Protein AF-A0A2G1WGW9-F1 (afdb_monomer_lite)

Radius of gyration: 18.92 Å; chains: 1; bounding box: 46×44×47 Å

Organism: NCBI:txid1383844

Sequence (280 aa):
MTLRTDGRGASLSSLDSTFSHDEVSMTLTRCGLLVDRAETLAQLYAKHRDWTVVEEKWIDERVDQRSTRGSSKGIYRALSSRFKTVGSELPSIVQLPSVLDQCETVRDKAQVLYFYLLEDDPLVQYAAHRYVDRLLKSGVDGLNFDQETIERLLNEFHYDDGSEFSYAESTTRRWGEGLRSVMREIDVLDTQQTLQGQIPNLGPTPLLVASGYSWETHGDDWLSQPTGWLYLFQPDQYWDSLAERVSDDSSWEASGIHGELKLQPIDDTYSWADPWEGEI

Secondary structure (DSSP, 8-state):
-B----SS---PPP-TT---TTT---GGGT----HHHHHHHHHHHHHH--HHHHHHHHHHTTTT--SSHHHHHHHHHHHHHHHHS--TTS--TTTHHHHHHT-SSHHHHHHHHHHHHHHH-HHHHHHHHHHHHHHHHHGGGG-B--HHHHHHHHHT-B-TTSPBP---HHHHHHHHHHHHHHHHHTTSS-SSS--B--PPP--HHHHHHHHHHHHHHHGGGGGGS-HHHHHTT--GGGHHHHHHHHHTSTTEEEEEETTEEEEEESSSTTTTSPPP----

Structure (mmCIF, N/CA/C/O backbone):
data_AF-A0A2G1WGW9-F1
#
_entry.id   AF-A0A2G1WGW9-F1
#
loop_
_atom_site.group_PDB
_atom_site.id
_atom_site.type_symbol
_atom_site.label_atom_id
_atom_site.label_alt_id
_atom_site.label_comp_id
_atom_site.label_asym_id
_atom_site.label_entity_id
_atom_site.label_seq_id
_atom_site.pdbx_PDB_ins_code
_atom_site.Cartn_x
_atom_site.Cartn_y
_atom_site.Cartn_z
_atom_site.occupancy
_atom_site.B_iso_or_equiv
_atom_site.auth_seq_id
_atom_site.auth_comp_id
_atom_site.auth_asym_id
_atom_site.auth_atom_id
_atom_site.pdbx_PDB_model_num
ATOM 1 N N . MET A 1 1 ? -25.790 -15.628 7.020 1.00 56.19 1 MET A N 1
ATOM 2 C CA . MET A 1 1 ? -24.581 -15.815 7.847 1.00 56.19 1 MET A CA 1
ATOM 3 C C . MET A 1 1 ? -24.138 -14.431 8.273 1.00 56.19 1 MET A C 1
ATOM 5 O O . MET A 1 1 ? -24.370 -13.507 7.509 1.00 56.19 1 MET A O 1
ATOM 9 N N . THR A 1 2 ? -23.636 -14.263 9.489 1.00 53.66 2 THR A N 1
ATOM 10 C CA . THR A 1 2 ? -23.238 -12.949 10.023 1.00 53.66 2 THR A CA 1
ATOM 11 C C . THR A 1 2 ? -21.774 -13.013 10.414 1.00 53.66 2 THR A C 1
ATOM 13 O O . THR A 1 2 ? -21.372 -14.006 11.028 1.00 53.66 2 THR A O 1
ATOM 16 N N . LEU A 1 3 ? -20.997 -11.978 10.097 1.00 61.31 3 LEU A N 1
ATOM 17 C CA . LEU A 1 3 ? -19.641 -11.852 10.618 1.00 61.31 3 LEU A CA 1
ATOM 18 C C . LEU A 1 3 ? -19.698 -11.751 12.144 1.00 61.31 3 LEU A C 1
ATOM 20 O O . LEU A 1 3 ? -20.447 -10.953 12.713 1.00 61.31 3 LEU A O 1
ATOM 24 N N . ARG A 1 4 ? -18.939 -12.608 12.828 1.00 52.56 4 ARG A N 1
ATOM 25 C CA . ARG A 1 4 ? -18.836 -12.558 14.282 1.00 52.56 4 ARG A CA 1
ATOM 26 C C . ARG A 1 4 ? -17.727 -11.578 14.636 1.00 52.56 4 ARG A C 1
ATOM 28 O O . ARG A 1 4 ? -16.558 -11.934 14.603 1.00 52.56 4 ARG A O 1
ATOM 35 N N . THR A 1 5 ? -18.098 -10.357 15.004 1.00 52.09 5 THR A N 1
ATOM 36 C CA . THR A 1 5 ? -17.218 -9.520 15.818 1.00 52.09 5 THR A CA 1
ATOM 37 C C . THR A 1 5 ? -17.332 -10.042 17.249 1.00 52.09 5 THR A C 1
ATOM 39 O O . THR A 1 5 ? -18.423 -10.187 17.804 1.00 52.09 5 THR A O 1
ATOM 42 N N . ASP A 1 6 ? -16.219 -10.409 17.865 1.00 45.56 6 ASP A N 1
ATOM 43 C CA . ASP A 1 6 ? -16.123 -10.979 19.214 1.00 45.56 6 ASP A CA 1
ATOM 44 C C . ASP A 1 6 ? -16.459 -9.963 20.331 1.00 45.56 6 ASP A C 1
ATOM 46 O O . ASP A 1 6 ? -16.125 -10.153 21.503 1.00 45.56 6 ASP A O 1
ATOM 50 N N . GLY A 1 7 ? -17.142 -8.864 19.993 1.00 39.62 7 GLY A N 1
ATOM 51 C CA . GLY A 1 7 ? -17.466 -7.756 20.890 1.00 39.62 7 GLY A CA 1
ATOM 52 C C . GLY A 1 7 ? -16.245 -6.938 21.320 1.00 39.62 7 GLY A C 1
ATOM 53 O O . GLY A 1 7 ? -16.408 -5.885 21.939 1.00 39.62 7 GLY A O 1
ATOM 54 N N . ARG A 1 8 ? -15.030 -7.380 20.974 1.00 47.91 8 ARG A N 1
ATOM 55 C CA . ARG A 1 8 ? -13.848 -6.530 20.914 1.00 47.91 8 ARG A CA 1
ATOM 56 C C . ARG A 1 8 ? -13.922 -5.853 19.556 1.00 47.91 8 ARG A C 1
ATOM 58 O O . ARG A 1 8 ? -13.910 -6.511 18.527 1.00 47.91 8 ARG A O 1
ATOM 65 N N . GLY A 1 9 ? -14.105 -4.535 19.546 1.00 55.62 9 GLY A N 1
ATOM 66 C CA . GLY A 1 9 ? -13.961 -3.792 18.298 1.00 55.62 9 GLY A CA 1
ATOM 67 C C . GLY A 1 9 ? -12.624 -4.165 17.665 1.00 55.62 9 GLY A C 1
ATOM 68 O O . GLY A 1 9 ? -11.649 -4.359 18.396 1.00 55.62 9 GLY A O 1
ATOM 69 N N . ALA A 1 10 ? -12.598 -4.302 16.341 1.00 63.00 10 ALA A N 1
ATOM 70 C CA . ALA A 1 10 ? -11.368 -4.548 15.609 1.00 63.00 10 ALA A CA 1
ATOM 71 C C . ALA A 1 10 ? -10.295 -3.578 16.113 1.00 63.00 10 ALA A C 1
ATOM 73 O O . ALA A 1 10 ? -10.500 -2.364 16.126 1.00 63.00 10 ALA A O 1
ATOM 74 N N . SER A 1 11 ? -9.195 -4.107 16.630 1.00 67.62 11 SER A N 1
ATOM 75 C CA . SER A 1 11 ? -8.095 -3.286 17.117 1.00 67.62 11 SER A CA 1
ATOM 76 C C . SER A 1 11 ? -6.821 -3.878 16.575 1.00 67.62 11 SER A C 1
ATOM 78 O O . SER A 1 11 ? -6.500 -5.027 16.885 1.00 67.62 11 SER A O 1
ATOM 80 N N . LEU A 1 12 ? -6.103 -3.101 15.780 1.00 80.62 12 LEU A N 1
ATOM 81 C CA . LEU A 1 12 ? -4.782 -3.508 15.365 1.00 80.62 12 LEU A CA 1
ATOM 82 C C . LEU A 1 12 ? -3.814 -3.306 16.544 1.00 80.62 12 LEU A C 1
ATOM 84 O O . LEU A 1 12 ? -3.879 -2.303 17.258 1.00 80.62 12 LEU A O 1
ATOM 88 N N . SER A 1 13 ? -2.917 -4.261 16.784 1.00 83.94 13 SER A N 1
ATOM 89 C CA . SER A 1 13 ? -1.885 -4.123 17.820 1.00 83.94 13 SER A CA 1
ATOM 90 C C . SER A 1 13 ? -0.960 -2.957 17.494 1.00 83.94 13 SER A C 1
ATOM 92 O O . SER A 1 13 ? -0.559 -2.823 16.346 1.00 83.94 13 SER A O 1
ATOM 94 N N . SER A 1 14 ? -0.596 -2.126 18.474 1.00 85.81 14 SER A N 1
ATOM 95 C CA . SER A 1 14 ? 0.331 -1.009 18.235 1.00 85.81 14 SER A CA 1
ATOM 96 C C . SER A 1 14 ? 1.625 -1.489 17.568 1.00 85.81 14 SER A C 1
ATOM 98 O O . SER A 1 14 ? 2.204 -2.471 18.023 1.00 85.81 14 SER A O 1
ATOM 100 N N . LEU A 1 15 ? 2.075 -0.767 16.538 1.00 92.69 15 LEU A N 1
ATOM 101 C CA . LEU A 1 15 ? 3.387 -0.952 15.902 1.00 92.69 15 LEU A CA 1
ATOM 102 C C . LEU A 1 15 ? 4.474 -0.047 16.513 1.00 92.69 15 LEU A C 1
ATOM 104 O O . LEU A 1 15 ? 5.599 0.006 16.022 1.00 92.69 15 LEU A O 1
ATOM 108 N N . ASP A 1 16 ? 4.142 0.704 17.565 1.00 91.25 16 ASP A N 1
ATOM 109 C CA . ASP A 1 16 ? 5.119 1.520 18.290 1.00 91.25 16 ASP A CA 1
ATOM 110 C C . ASP A 1 16 ? 6.228 0.641 18.893 1.00 91.25 16 ASP A C 1
ATOM 112 O O . ASP A 1 16 ? 5.957 -0.470 19.357 1.00 91.25 16 ASP A O 1
ATOM 116 N N . SER A 1 17 ? 7.474 1.119 18.855 1.00 93.38 17 SER A N 1
ATOM 117 C CA . SER A 1 17 ? 8.666 0.377 19.301 1.00 93.38 17 SER A CA 1
ATOM 118 C C . SER A 1 17 ? 8.876 -0.986 18.624 1.00 93.38 17 SER A C 1
ATOM 120 O O . SER A 1 17 ? 9.475 -1.883 19.216 1.00 93.38 17 SER A O 1
ATOM 122 N N . THR A 1 18 ? 8.377 -1.168 17.397 1.00 95.12 18 THR A N 1
ATOM 123 C CA . THR A 1 18 ? 8.538 -2.430 16.646 1.00 95.12 18 THR A CA 1
ATOM 124 C C . THR A 1 18 ? 9.698 -2.386 15.651 1.00 95.12 18 THR A C 1
ATOM 126 O O . THR A 1 18 ? 10.286 -3.424 15.366 1.00 95.12 18 THR A O 1
ATOM 129 N N . PHE A 1 19 ? 10.047 -1.203 15.140 1.00 94.94 19 PHE A N 1
ATOM 130 C CA . PHE A 1 19 ? 10.999 -1.054 14.038 1.00 94.94 19 PHE A CA 1
ATOM 131 C C . PHE A 1 19 ? 12.308 -0.410 14.483 1.00 94.94 19 PHE A C 1
ATOM 133 O O . PHE A 1 19 ? 12.314 0.544 15.268 1.00 94.94 19 PHE A O 1
ATOM 140 N N . SER A 1 20 ? 13.412 -0.892 13.926 1.00 94.44 20 SER A N 1
ATOM 141 C CA . SER A 1 20 ? 14.744 -0.340 14.156 1.00 94.44 20 SER A CA 1
ATOM 142 C C . SER A 1 20 ? 15.040 0.868 13.259 1.00 94.44 20 SER A C 1
ATOM 144 O O . SER A 1 20 ? 14.347 1.152 12.277 1.00 94.44 20 SER A O 1
ATOM 146 N N . HIS A 1 21 ? 16.117 1.594 13.574 1.00 93.81 21 HIS A N 1
ATOM 147 C CA . HIS A 1 21 ? 16.573 2.738 12.769 1.00 93.81 21 HIS A CA 1
ATOM 148 C C . HIS A 1 21 ? 16.914 2.372 11.324 1.00 93.81 21 HIS A C 1
ATOM 150 O O . HIS A 1 21 ? 16.653 3.165 10.422 1.00 93.81 21 HIS A O 1
ATOM 156 N N . ASP A 1 22 ? 17.501 1.193 11.104 1.00 92.00 22 ASP A N 1
ATOM 157 C CA . ASP A 1 22 ? 17.984 0.774 9.784 1.00 92.00 22 ASP A CA 1
ATOM 158 C C . ASP A 1 22 ? 16.836 0.396 8.831 1.00 92.00 22 ASP A C 1
ATOM 160 O O . ASP A 1 22 ? 17.010 0.427 7.611 1.00 92.00 22 ASP A O 1
ATOM 164 N N . GLU A 1 23 ? 15.662 0.073 9.379 1.00 90.94 23 GLU A N 1
ATOM 165 C CA . GLU A 1 23 ? 14.460 -0.280 8.618 1.00 90.94 23 GLU A CA 1
ATOM 166 C C . GLU A 1 23 ? 13.645 0.960 8.217 1.00 90.94 23 GLU A C 1
ATOM 168 O O . GLU A 1 23 ? 12.996 0.979 7.170 1.00 90.94 23 GLU A O 1
ATOM 173 N N . VAL A 1 24 ? 13.689 2.032 9.016 1.00 92.00 24 VAL A N 1
ATOM 174 C CA . VAL A 1 24 ? 12.903 3.246 8.761 1.00 92.00 24 VAL A CA 1
ATOM 175 C C . VAL A 1 24 ? 13.519 4.084 7.640 1.00 92.00 24 VAL A C 1
ATOM 177 O O . VAL A 1 24 ? 14.629 4.612 7.732 1.00 92.00 24 VAL A O 1
ATOM 180 N N . SER A 1 25 ? 12.734 4.292 6.583 1.00 89.88 25 SER A N 1
ATOM 181 C CA . SER A 1 25 ? 13.134 5.030 5.388 1.00 89.88 25 SER A CA 1
ATOM 182 C C . SER A 1 25 ? 12.387 6.363 5.246 1.00 89.88 25 SER A C 1
ATOM 184 O O . SER A 1 25 ? 11.229 6.510 5.619 1.00 89.88 25 SER A O 1
ATOM 186 N N . MET A 1 26 ? 13.030 7.347 4.604 1.00 93.38 26 MET A N 1
ATOM 187 C CA . MET A 1 26 ? 12.364 8.573 4.124 1.00 93.38 26 MET A CA 1
ATOM 188 C C . MET A 1 26 ? 12.159 8.560 2.603 1.00 93.38 26 MET A C 1
ATOM 190 O O . MET A 1 26 ? 12.090 9.616 1.962 1.00 93.38 26 MET A O 1
ATOM 194 N N . THR A 1 27 ? 12.090 7.377 1.991 1.00 92.81 27 THR A N 1
ATOM 195 C CA . THR A 1 27 ? 11.995 7.193 0.533 1.00 92.81 27 THR A CA 1
ATOM 196 C C . THR A 1 27 ? 10.741 7.841 -0.050 1.00 92.81 27 THR A C 1
ATOM 198 O O . THR A 1 27 ? 10.798 8.419 -1.143 1.00 92.81 27 THR A O 1
ATOM 201 N N . LEU A 1 28 ? 9.648 7.870 0.718 1.00 94.75 28 LEU A N 1
ATOM 202 C CA . LEU A 1 28 ? 8.390 8.508 0.327 1.00 94.75 28 LEU A CA 1
ATOM 203 C C . LEU A 1 28 ? 8.525 10.012 0.031 1.00 94.75 28 LEU A C 1
ATOM 205 O O . LEU A 1 28 ? 7.762 10.558 -0.761 1.00 94.75 28 LEU A O 1
ATOM 209 N N . THR A 1 29 ? 9.559 10.680 0.562 1.00 93.19 29 THR A N 1
ATOM 210 C CA . THR A 1 29 ? 9.872 12.083 0.214 1.00 93.19 29 THR A CA 1
ATOM 211 C C . THR A 1 29 ? 10.207 12.283 -1.270 1.00 93.19 29 THR A C 1
ATOM 213 O O . THR A 1 29 ? 10.272 13.420 -1.740 1.00 93.19 29 THR A O 1
ATOM 216 N N . ARG A 1 30 ? 10.493 11.200 -2.006 1.00 87.88 30 ARG A N 1
ATOM 217 C CA . ARG A 1 30 ? 10.941 11.234 -3.408 1.00 87.88 30 ARG A CA 1
ATOM 218 C C . ARG A 1 30 ? 10.214 10.244 -4.314 1.00 87.88 30 ARG A C 1
ATOM 220 O O . ARG A 1 30 ? 10.225 10.454 -5.526 1.00 87.88 30 ARG A O 1
ATOM 227 N N . CYS A 1 31 ? 9.648 9.172 -3.765 1.00 92.12 31 CYS A N 1
ATOM 228 C CA . CYS A 1 31 ? 9.059 8.078 -4.532 1.00 92.12 31 CYS A CA 1
ATOM 229 C C . CYS A 1 31 ? 7.716 7.646 -3.920 1.00 92.12 31 CYS A C 1
ATOM 231 O O . CYS A 1 31 ? 7.702 6.945 -2.912 1.00 92.12 31 CYS A O 1
ATOM 233 N N . GLY A 1 32 ? 6.601 8.064 -4.535 1.00 94.00 32 GLY A N 1
ATOM 234 C CA . GLY A 1 32 ? 5.244 7.566 -4.236 1.00 94.00 32 GLY A CA 1
ATOM 235 C C . GLY A 1 32 ? 5.012 6.162 -4.809 1.00 94.00 32 GLY A C 1
ATOM 236 O O . GLY A 1 32 ? 5.977 5.406 -4.947 1.00 94.00 32 GLY A O 1
ATOM 237 N N . LEU A 1 33 ? 3.779 5.793 -5.184 1.00 96.69 33 LEU A N 1
ATOM 238 C CA . LEU A 1 33 ? 3.535 4.471 -5.788 1.00 96.69 33 LEU A CA 1
ATOM 239 C C . LEU A 1 33 ? 4.103 4.379 -7.204 1.00 96.69 33 LEU A C 1
ATOM 241 O O . LEU A 1 33 ? 4.693 3.360 -7.546 1.00 96.69 33 LEU A O 1
ATOM 245 N N . LEU A 1 34 ? 3.995 5.463 -7.988 1.00 95.50 34 LEU A N 1
ATOM 246 C CA . LEU A 1 34 ? 4.443 5.515 -9.386 1.00 95.50 34 LEU A CA 1
ATOM 247 C C . LEU A 1 34 ? 3.891 4.332 -10.203 1.00 95.50 34 LEU A C 1
ATOM 249 O O . LEU A 1 34 ? 4.666 3.612 -10.828 1.00 95.50 34 LEU A O 1
ATOM 253 N N . VAL A 1 35 ? 2.566 4.153 -10.183 1.00 97.12 35 VAL A N 1
ATOM 254 C CA . VAL A 1 35 ? 1.842 2.966 -10.683 1.00 97.12 35 VAL A CA 1
ATOM 255 C C . VAL A 1 35 ? 2.399 2.416 -12.001 1.00 97.12 35 VAL A C 1
ATOM 257 O O . VAL A 1 35 ? 2.907 1.299 -12.014 1.00 97.12 35 VAL A O 1
ATOM 260 N N . ASP A 1 36 ? 2.426 3.219 -13.068 1.00 95.62 36 ASP A N 1
ATOM 261 C CA . ASP A 1 36 ? 2.896 2.774 -14.392 1.00 95.62 36 ASP A CA 1
ATOM 262 C C . ASP A 1 36 ? 4.352 2.271 -14.375 1.00 95.62 36 ASP A C 1
ATOM 264 O O . ASP A 1 36 ? 4.725 1.311 -15.049 1.00 95.62 36 ASP A O 1
ATOM 268 N N . ARG A 1 37 ? 5.210 2.922 -13.580 1.00 95.31 37 ARG A N 1
ATOM 269 C CA . ARG A 1 37 ? 6.628 2.556 -13.447 1.00 95.31 37 ARG A CA 1
ATOM 270 C C . ARG A 1 37 ? 6.810 1.301 -12.604 1.00 95.31 37 ARG A C 1
ATOM 272 O O . ARG A 1 37 ? 7.694 0.504 -12.905 1.00 95.31 37 ARG A O 1
ATOM 279 N N . ALA A 1 38 ? 6.013 1.152 -11.552 1.00 97.06 38 ALA A N 1
ATOM 280 C CA . ALA A 1 38 ? 5.999 -0.030 -10.703 1.00 97.06 38 ALA A CA 1
ATOM 281 C C . ALA A 1 38 ? 5.543 -1.261 -11.503 1.00 97.06 38 ALA A C 1
ATOM 283 O O . ALA A 1 38 ? 6.222 -2.285 -11.482 1.00 97.06 38 ALA A O 1
ATOM 284 N N . GLU A 1 39 ? 4.478 -1.117 -12.293 1.00 97.12 39 GLU A N 1
ATOM 285 C CA . GLU A 1 39 ? 3.992 -2.136 -13.226 1.00 97.12 39 GLU A CA 1
ATOM 286 C C . GLU A 1 39 ? 5.058 -2.519 -14.260 1.00 97.12 39 GLU A C 1
ATOM 288 O O . GLU A 1 39 ? 5.398 -3.693 -14.396 1.00 97.12 39 GLU A O 1
ATOM 293 N N . THR A 1 40 ? 5.667 -1.527 -14.918 1.00 96.25 40 THR A N 1
ATOM 294 C CA . THR A 1 40 ? 6.726 -1.782 -15.908 1.00 96.25 40 THR A CA 1
ATOM 295 C C . THR A 1 40 ? 7.924 -2.510 -15.284 1.00 96.25 40 THR A C 1
ATOM 297 O O . THR A 1 40 ? 8.516 -3.399 -15.897 1.00 96.25 40 THR A O 1
ATOM 300 N N . LEU A 1 41 ? 8.302 -2.157 -14.050 1.00 96.81 41 LEU A N 1
ATOM 301 C CA . LEU A 1 41 ? 9.387 -2.834 -13.342 1.00 96.81 41 LEU A CA 1
ATOM 302 C C . LEU A 1 41 ? 9.031 -4.293 -13.015 1.00 96.81 41 LEU A C 1
ATOM 304 O O . LEU A 1 41 ? 9.881 -5.172 -13.175 1.00 96.81 41 LEU A O 1
ATOM 308 N N . ALA A 1 42 ? 7.789 -4.552 -12.598 1.00 96.94 42 ALA A N 1
ATOM 309 C CA . ALA A 1 42 ? 7.296 -5.903 -12.355 1.00 96.94 42 ALA A CA 1
ATOM 310 C C . ALA A 1 42 ? 7.300 -6.741 -13.646 1.00 96.94 42 ALA A C 1
ATOM 312 O O . ALA A 1 42 ? 7.782 -7.870 -13.626 1.00 96.94 42 ALA A O 1
ATOM 313 N N . GLN A 1 43 ? 6.880 -6.176 -14.784 1.00 96.81 43 GLN A N 1
ATOM 314 C CA . GLN A 1 43 ? 6.946 -6.832 -16.100 1.00 96.81 43 GLN A CA 1
ATOM 315 C C . GLN A 1 43 ? 8.390 -7.142 -16.525 1.00 96.81 43 GLN A C 1
ATOM 317 O O . GLN A 1 43 ? 8.689 -8.256 -16.962 1.00 96.81 43 GLN A O 1
ATOM 322 N N . LEU A 1 44 ? 9.320 -6.196 -16.341 1.00 96.19 44 LEU A N 1
ATOM 323 C CA . LEU A 1 44 ? 10.748 -6.417 -16.604 1.00 96.19 44 LEU A CA 1
ATOM 324 C C . LEU A 1 44 ? 11.298 -7.584 -15.789 1.00 96.19 44 LEU A C 1
ATOM 326 O O . LEU A 1 44 ? 11.975 -8.456 -16.341 1.00 96.19 44 LEU A O 1
ATOM 330 N N . TYR A 1 45 ? 10.998 -7.625 -14.491 1.00 96.69 45 TYR A N 1
ATOM 331 C CA . TYR A 1 45 ? 11.408 -8.756 -13.672 1.00 96.69 45 TYR A CA 1
ATOM 332 C C . TYR A 1 45 ? 10.699 -10.042 -14.080 1.00 96.69 45 TYR A C 1
ATOM 334 O O . TYR A 1 45 ? 11.337 -11.094 -14.125 1.00 96.69 45 TYR A O 1
ATOM 342 N N . ALA A 1 46 ? 9.418 -9.976 -14.437 1.00 95.00 46 ALA A N 1
ATOM 343 C CA . ALA A 1 46 ? 8.684 -11.150 -14.860 1.00 95.00 46 ALA A CA 1
ATOM 344 C C . ALA A 1 46 ? 9.279 -11.784 -16.126 1.00 95.00 46 ALA A C 1
ATOM 346 O O . ALA A 1 46 ? 9.429 -13.002 -16.207 1.00 95.00 46 ALA A O 1
ATOM 347 N N . LYS A 1 47 ? 9.748 -10.960 -17.062 1.00 95.00 47 LYS A N 1
ATOM 348 C CA . LYS A 1 47 ? 10.438 -11.418 -18.272 1.00 95.00 47 LYS A CA 1
ATOM 349 C C . LYS A 1 47 ? 11.831 -11.982 -18.006 1.00 95.00 47 LYS A C 1
ATOM 351 O O . LYS A 1 47 ? 12.216 -12.983 -18.604 1.00 95.00 47 LYS A O 1
ATOM 356 N N . HIS A 1 48 ? 12.621 -11.306 -17.172 1.00 94.38 48 HIS A N 1
ATOM 357 C CA . HIS A 1 48 ? 14.057 -11.584 -17.066 1.00 94.38 48 HIS A CA 1
ATOM 358 C C . HIS A 1 48 ? 14.446 -12.470 -15.885 1.00 94.38 48 HIS A C 1
ATOM 360 O O . HIS A 1 48 ? 15.483 -13.123 -15.954 1.00 94.38 48 HIS A O 1
ATOM 366 N N . ARG A 1 49 ? 13.634 -12.505 -14.821 1.00 94.19 49 ARG A N 1
ATOM 367 C CA . ARG A 1 49 ? 13.875 -13.261 -13.578 1.00 94.19 49 ARG A CA 1
ATOM 368 C C . ARG A 1 49 ? 15.240 -12.985 -12.927 1.00 94.19 49 ARG A C 1
ATOM 370 O O . ARG A 1 49 ? 15.731 -13.797 -12.152 1.00 94.19 49 ARG A O 1
ATOM 377 N N . ASP A 1 50 ? 15.848 -11.840 -13.235 1.00 95.56 50 ASP A N 1
ATOM 378 C CA . ASP A 1 50 ? 17.173 -11.449 -12.758 1.00 95.56 50 ASP A CA 1
ATOM 379 C C . ASP A 1 50 ? 17.222 -9.936 -12.526 1.00 95.56 50 ASP A C 1
ATOM 381 O O . ASP A 1 50 ? 17.163 -9.134 -13.461 1.00 95.56 50 ASP A O 1
ATOM 385 N N . TRP A 1 51 ? 17.356 -9.540 -11.261 1.00 95.94 51 TRP A N 1
ATOM 386 C CA . TRP A 1 51 ? 17.436 -8.136 -10.863 1.00 95.94 51 TRP A CA 1
ATOM 387 C C . TRP A 1 51 ? 18.644 -7.391 -11.433 1.00 95.94 51 TRP A C 1
ATOM 389 O O . TRP A 1 51 ? 18.576 -6.174 -11.588 1.00 95.94 51 TRP A O 1
ATOM 399 N N . THR A 1 52 ? 19.731 -8.091 -11.752 1.00 95.31 52 THR A N 1
ATOM 400 C CA . THR A 1 52 ? 20.913 -7.500 -12.393 1.00 95.31 52 THR A CA 1
ATOM 401 C C . THR A 1 52 ? 20.559 -7.059 -13.807 1.00 95.31 52 THR A C 1
ATOM 403 O O . THR A 1 52 ? 20.759 -5.901 -14.164 1.00 95.31 52 THR A O 1
ATOM 406 N N . VAL A 1 53 ? 19.930 -7.954 -14.577 1.00 95.31 53 VAL A N 1
ATOM 407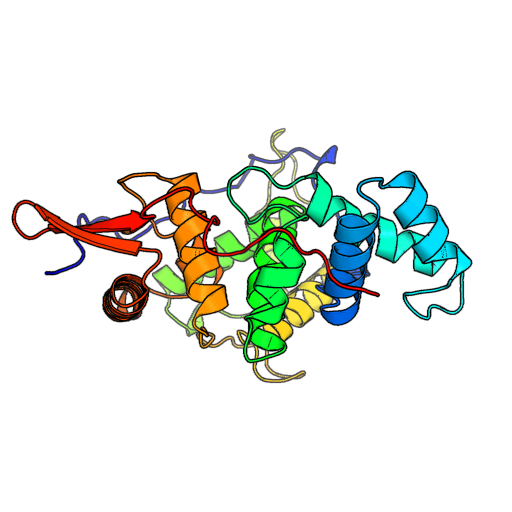 C CA . VAL A 1 53 ? 19.473 -7.670 -15.946 1.00 95.31 53 VAL A CA 1
ATOM 408 C C . VAL A 1 53 ? 18.401 -6.579 -15.949 1.00 95.31 53 VAL A C 1
ATOM 410 O O . VAL A 1 53 ? 18.417 -5.688 -16.799 1.00 95.31 53 VAL A O 1
ATOM 413 N N . VAL A 1 54 ? 17.479 -6.614 -14.983 1.00 95.88 54 VAL A N 1
ATOM 414 C CA . VAL A 1 54 ? 16.440 -5.585 -14.836 1.00 95.88 54 VAL A CA 1
ATOM 415 C C . VAL A 1 54 ? 17.046 -4.219 -14.508 1.00 95.88 54 VAL A C 1
ATOM 417 O O . VAL A 1 54 ? 16.629 -3.233 -15.113 1.00 95.88 54 VAL A O 1
ATOM 420 N N . GLU A 1 55 ? 18.031 -4.133 -13.601 1.00 95.12 55 GLU A N 1
ATOM 421 C CA . GLU A 1 55 ? 18.713 -2.865 -13.286 1.00 95.12 55 GLU A CA 1
ATOM 422 C C . GLU A 1 55 ? 19.392 -2.278 -14.527 1.00 95.12 55 GLU A C 1
ATOM 424 O O . GLU A 1 55 ? 19.244 -1.086 -14.807 1.00 95.12 55 GLU A O 1
ATOM 429 N N . GLU A 1 56 ? 20.118 -3.109 -15.279 1.00 93.00 56 GLU A N 1
ATOM 430 C CA . GLU A 1 56 ? 20.796 -2.694 -16.509 1.00 93.00 56 GLU A CA 1
ATOM 431 C C . GLU A 1 56 ? 19.795 -2.131 -17.520 1.00 93.00 56 GLU A C 1
ATOM 433 O O . GLU A 1 56 ? 19.931 -0.981 -17.942 1.00 93.00 56 GLU A O 1
ATOM 438 N N . LYS A 1 57 ? 18.732 -2.885 -17.827 1.00 92.50 57 LYS A N 1
ATOM 439 C CA . LYS A 1 57 ? 17.681 -2.449 -18.757 1.00 92.50 57 LYS A CA 1
ATOM 440 C C . LYS A 1 57 ? 16.993 -1.172 -18.301 1.00 92.50 57 LYS A C 1
ATOM 442 O O . LYS A 1 57 ? 16.872 -0.233 -19.084 1.00 92.50 57 LYS A O 1
ATOM 447 N N . TRP A 1 58 ? 16.595 -1.099 -17.033 1.00 93.31 58 TRP A N 1
ATOM 448 C CA . TRP A 1 58 ? 15.932 0.077 -16.474 1.00 93.31 58 TRP A CA 1
ATOM 449 C C . TRP A 1 58 ? 16.750 1.351 -16.692 1.00 93.31 58 TRP A C 1
ATOM 451 O O . TRP A 1 58 ? 16.228 2.377 -17.138 1.00 93.31 58 TRP A O 1
ATOM 461 N N . ILE A 1 59 ? 18.045 1.278 -16.375 1.00 89.69 59 ILE A N 1
ATOM 462 C CA . ILE A 1 59 ? 18.930 2.437 -16.375 1.00 89.69 59 ILE A CA 1
ATOM 463 C C . ILE A 1 59 ? 19.393 2.792 -17.795 1.00 89.69 59 ILE A C 1
ATOM 465 O O . ILE A 1 59 ? 19.456 3.981 -18.132 1.00 89.69 59 ILE A O 1
ATOM 469 N N . ASP A 1 60 ? 19.744 1.798 -18.609 1.00 87.38 60 ASP A N 1
ATOM 470 C CA . ASP A 1 60 ? 20.348 2.019 -19.924 1.00 87.38 60 ASP A CA 1
ATOM 471 C C . ASP A 1 60 ? 19.294 2.325 -20.995 1.00 87.38 60 ASP A C 1
ATOM 473 O O . ASP A 1 60 ? 19.497 3.236 -21.802 1.00 87.38 60 ASP A O 1
ATOM 477 N N . GLU A 1 61 ? 18.135 1.661 -20.951 1.00 86.69 61 GLU A N 1
ATOM 478 C CA . GLU A 1 61 ? 17.003 1.937 -21.850 1.00 86.69 61 GLU A CA 1
ATOM 479 C C . GLU A 1 61 ? 16.155 3.131 -21.367 1.00 86.69 61 GLU A C 1
ATOM 481 O O . GLU A 1 61 ? 15.284 3.610 -22.091 1.00 86.69 61 GLU A O 1
ATOM 486 N N . ARG A 1 62 ? 16.441 3.669 -20.168 1.00 81.44 62 ARG A N 1
ATOM 487 C CA . ARG A 1 62 ? 15.714 4.784 -19.527 1.00 81.44 62 ARG A CA 1
ATOM 488 C C . ARG A 1 62 ? 14.207 4.553 -19.478 1.00 81.44 62 ARG A C 1
ATOM 490 O O . ARG A 1 62 ? 13.420 5.445 -19.801 1.00 81.44 62 ARG A O 1
ATOM 497 N N . VAL A 1 63 ? 13.824 3.365 -19.032 1.00 80.94 63 VAL A N 1
ATOM 498 C CA . VAL A 1 63 ? 12.430 2.904 -18.978 1.00 80.94 63 VAL A CA 1
ATOM 499 C C . VAL A 1 63 ? 11.540 3.872 -18.189 1.00 80.94 63 VAL A C 1
ATOM 501 O O . VAL A 1 63 ? 10.405 4.147 -18.563 1.00 80.94 63 VAL A O 1
ATOM 504 N N . ASP A 1 64 ? 12.083 4.494 -17.144 1.00 79.00 64 ASP A N 1
ATOM 505 C CA . ASP A 1 64 ? 11.373 5.466 -16.312 1.00 79.00 64 ASP A CA 1
ATOM 506 C C . ASP A 1 64 ? 11.326 6.897 -16.872 1.00 79.00 64 ASP A C 1
ATOM 508 O O . ASP A 1 64 ? 10.755 7.797 -16.241 1.00 79.00 64 ASP A O 1
ATOM 512 N N . GLN A 1 65 ? 11.923 7.111 -18.048 1.00 82.31 65 GLN A N 1
ATOM 513 C CA . GLN A 1 65 ? 11.968 8.367 -18.800 1.00 82.31 65 GLN A CA 1
ATOM 514 C C . GLN A 1 65 ? 12.612 9.532 -18.032 1.00 82.31 65 GLN A C 1
ATOM 516 O O . GLN A 1 65 ? 12.339 10.709 -18.293 1.00 82.31 65 GLN A O 1
ATOM 521 N N . ARG A 1 66 ? 13.480 9.247 -17.054 1.00 80.69 66 ARG A N 1
ATOM 522 C CA . ARG A 1 66 ? 14.156 10.301 -16.288 1.00 80.69 66 ARG A CA 1
ATOM 523 C C . ARG A 1 66 ? 15.321 10.908 -17.061 1.00 80.69 66 ARG A C 1
ATOM 525 O O . ARG A 1 66 ? 16.042 10.252 -17.808 1.00 80.69 66 ARG A O 1
ATOM 532 N N . SER A 1 67 ? 15.545 12.199 -16.816 1.00 75.56 67 SER A N 1
ATOM 533 C CA . SER A 1 67 ? 16.596 12.978 -17.478 1.00 75.56 67 SER A CA 1
ATOM 534 C C . SER A 1 67 ? 18.011 12.630 -17.008 1.00 75.56 67 SER A C 1
ATOM 536 O O . SER A 1 67 ? 18.971 12.893 -17.731 1.00 75.56 67 SER A O 1
ATOM 538 N N . THR A 1 68 ? 18.167 12.039 -15.815 1.00 81.88 68 THR A N 1
ATOM 539 C CA . THR A 1 68 ? 19.477 11.699 -15.243 1.00 81.88 68 THR A CA 1
ATOM 540 C C . THR A 1 68 ? 19.546 10.251 -14.766 1.00 81.88 68 THR A C 1
ATOM 542 O O . THR A 1 68 ? 18.621 9.741 -14.132 1.00 81.88 68 THR A O 1
ATOM 545 N N . ARG A 1 69 ? 20.708 9.617 -14.989 1.00 83.25 69 ARG A N 1
ATOM 546 C CA . ARG A 1 69 ? 21.013 8.252 -14.519 1.00 83.25 69 ARG A CA 1
ATOM 547 C C . ARG A 1 69 ? 20.850 8.122 -13.001 1.00 83.25 69 ARG A C 1
ATOM 549 O O . ARG A 1 69 ? 20.326 7.129 -12.516 1.00 83.25 69 ARG A O 1
ATOM 556 N N . GLY A 1 70 ? 21.260 9.151 -12.253 1.00 83.62 70 GLY A N 1
ATOM 557 C CA . GLY A 1 70 ? 21.140 9.178 -10.793 1.00 83.62 70 GLY A CA 1
ATOM 558 C C . GLY A 1 70 ? 19.689 9.173 -10.309 1.00 83.62 70 GLY A C 1
ATOM 559 O O . GLY A 1 70 ? 19.358 8.429 -9.390 1.00 83.62 70 GLY A O 1
ATOM 560 N N . SER A 1 71 ? 18.808 9.949 -10.951 1.00 83.06 71 SER A N 1
ATOM 561 C CA . SER A 1 71 ? 17.384 9.922 -10.606 1.00 83.06 71 SER A CA 1
ATOM 562 C C . SER A 1 71 ? 16.728 8.599 -10.982 1.00 83.06 71 SER A C 1
ATOM 564 O O . SER A 1 71 ? 15.879 8.140 -10.222 1.00 83.06 71 SER A O 1
ATOM 566 N N . SER A 1 72 ? 17.115 8.015 -12.118 1.00 87.38 72 SER A N 1
ATOM 567 C CA . SER A 1 72 ? 16.576 6.729 -12.560 1.00 87.38 72 SER A CA 1
ATOM 568 C C . SER A 1 72 ? 16.951 5.602 -11.604 1.00 87.38 72 SER A C 1
ATOM 570 O O . SER A 1 72 ? 16.091 4.862 -11.127 1.00 87.38 72 SER A O 1
ATOM 572 N N . LYS A 1 73 ? 18.218 5.580 -11.171 1.00 90.31 73 LYS A N 1
ATOM 573 C CA . LYS A 1 73 ? 18.702 4.652 -10.145 1.00 90.31 73 LYS A CA 1
ATOM 574 C C . LYS A 1 73 ? 17.990 4.818 -8.799 1.00 90.31 73 LYS A C 1
ATOM 576 O O . LYS A 1 73 ? 17.793 3.839 -8.089 1.00 90.31 73 LYS A O 1
ATOM 581 N N . GLY A 1 74 ? 17.625 6.048 -8.432 1.00 90.00 74 GLY A N 1
ATOM 582 C CA . GLY A 1 74 ? 16.874 6.323 -7.206 1.00 90.00 74 GLY A CA 1
ATOM 583 C C . GLY A 1 74 ? 15.484 5.685 -7.213 1.00 90.00 74 GLY A C 1
ATOM 584 O O . GLY A 1 74 ? 15.132 5.004 -6.256 1.00 90.00 74 GLY A O 1
ATOM 585 N N . ILE A 1 75 ? 14.733 5.859 -8.305 1.00 91.00 75 ILE A N 1
ATOM 586 C CA . ILE A 1 75 ? 13.403 5.251 -8.464 1.00 91.00 75 ILE A CA 1
ATOM 587 C C . ILE A 1 75 ? 13.518 3.729 -8.545 1.00 91.00 75 ILE A C 1
ATOM 589 O O . ILE A 1 75 ? 12.785 3.041 -7.845 1.00 91.00 75 ILE A O 1
ATOM 593 N N . TYR A 1 76 ? 14.470 3.209 -9.327 1.00 94.38 76 TYR A N 1
ATOM 594 C CA . TYR A 1 76 ? 14.717 1.768 -9.414 1.00 94.38 76 TYR A CA 1
ATOM 595 C C . TYR A 1 76 ? 14.946 1.141 -8.038 1.00 94.38 76 TYR A C 1
ATOM 597 O O . TYR A 1 76 ? 14.329 0.135 -7.708 1.00 94.38 76 TYR A O 1
ATOM 605 N N . ARG A 1 77 ? 15.815 1.736 -7.211 1.00 93.94 77 ARG A N 1
ATOM 606 C CA . ARG A 1 77 ? 16.101 1.219 -5.865 1.00 93.94 77 ARG A CA 1
ATOM 607 C C . ARG A 1 77 ? 14.860 1.213 -4.982 1.00 93.94 77 ARG A C 1
ATOM 609 O O . ARG A 1 77 ? 14.605 0.200 -4.353 1.00 93.94 77 ARG A O 1
ATOM 616 N N . ALA A 1 78 ? 14.098 2.305 -4.985 1.00 93.12 78 ALA A N 1
ATOM 617 C CA . ALA A 1 78 ? 12.869 2.403 -4.207 1.00 93.12 78 ALA A CA 1
ATOM 618 C C . ALA A 1 78 ? 11.831 1.357 -4.644 1.00 93.12 78 ALA A C 1
ATOM 620 O O . ALA A 1 78 ? 11.330 0.614 -3.817 1.00 93.12 78 ALA A O 1
ATOM 621 N N . LEU A 1 79 ? 11.536 1.260 -5.943 1.00 95.12 79 LEU A N 1
ATOM 622 C CA . LEU A 1 79 ? 10.523 0.327 -6.443 1.00 95.12 79 LEU A CA 1
ATOM 623 C C . LEU A 1 79 ? 10.979 -1.136 -6.363 1.00 95.12 79 LEU A C 1
ATOM 625 O O . LEU A 1 79 ? 10.192 -1.999 -6.004 1.00 95.12 79 LEU A O 1
ATOM 629 N N . SER A 1 80 ? 12.245 -1.432 -6.672 1.00 96.00 80 SER A N 1
ATOM 630 C CA . SER A 1 80 ? 12.751 -2.808 -6.585 1.00 96.00 80 SER A CA 1
ATOM 631 C C . SER A 1 80 ? 12.870 -3.301 -5.147 1.00 96.00 80 SER A C 1
ATOM 633 O O . SER A 1 80 ? 12.742 -4.502 -4.948 1.00 96.00 80 SER A O 1
ATOM 635 N N . SER A 1 81 ? 13.095 -2.416 -4.165 1.00 94.69 81 SER A N 1
ATOM 636 C CA . SER A 1 81 ? 13.040 -2.781 -2.741 1.00 94.69 81 SER A CA 1
ATOM 637 C C . SER A 1 81 ? 11.674 -3.367 -2.403 1.00 94.69 81 SER A C 1
ATOM 639 O O . SER A 1 81 ? 11.612 -4.537 -2.037 1.00 94.69 81 SER A O 1
ATOM 641 N N . ARG A 1 82 ? 10.599 -2.634 -2.733 1.00 94.88 82 ARG A N 1
ATOM 642 C CA . ARG A 1 82 ? 9.201 -3.041 -2.506 1.00 94.88 82 ARG A CA 1
ATOM 643 C C . ARG A 1 82 ? 8.827 -4.406 -3.038 1.00 94.88 82 ARG A C 1
ATOM 645 O O . ARG A 1 82 ? 7.911 -5.034 -2.538 1.00 94.88 82 ARG A O 1
ATOM 652 N N . PHE A 1 83 ? 9.492 -4.858 -4.092 1.00 95.44 83 PHE A N 1
ATOM 653 C CA . PHE A 1 83 ? 9.201 -6.161 -4.674 1.00 95.44 83 PHE A CA 1
ATOM 654 C C . PHE A 1 83 ? 10.152 -7.270 -4.213 1.00 95.44 83 PHE A C 1
ATOM 656 O O . PHE A 1 83 ? 9.911 -8.437 -4.507 1.00 95.44 83 PHE A O 1
ATOM 663 N N . LYS A 1 84 ? 11.254 -6.923 -3.540 1.00 93.06 84 LYS A N 1
ATOM 664 C CA . LYS A 1 84 ? 12.245 -7.867 -2.999 1.00 93.06 84 LYS A CA 1
ATOM 665 C C . LYS A 1 84 ? 11.986 -8.228 -1.542 1.00 93.06 84 LYS A C 1
ATOM 667 O O . LYS A 1 84 ? 12.454 -9.276 -1.113 1.00 93.06 84 LYS A O 1
ATOM 672 N N . THR A 1 85 ? 11.332 -7.343 -0.797 1.00 81.38 85 THR A N 1
ATOM 673 C CA . THR A 1 85 ? 11.103 -7.459 0.650 1.00 81.38 85 THR A CA 1
ATOM 674 C C . THR A 1 85 ? 9.836 -8.231 1.001 1.00 81.38 85 THR A C 1
ATOM 676 O O . THR A 1 85 ? 9.702 -8.693 2.126 1.00 81.38 85 THR A O 1
ATOM 679 N N . VAL A 1 86 ? 8.944 -8.421 0.032 1.00 83.94 86 VAL A N 1
ATOM 680 C CA . VAL A 1 86 ? 7.617 -8.999 0.241 1.00 83.94 86 VAL A CA 1
ATOM 681 C C . VAL A 1 86 ? 7.648 -10.521 0.417 1.00 83.94 86 VAL A C 1
ATOM 683 O O . VAL A 1 86 ? 8.294 -11.227 -0.364 1.00 83.94 86 VAL A O 1
ATOM 686 N N . GLY A 1 87 ? 6.941 -10.999 1.448 1.00 87.06 87 GLY A N 1
ATOM 687 C CA . GLY A 1 87 ? 6.740 -12.410 1.783 1.00 87.06 87 GLY A CA 1
ATOM 688 C C . GLY A 1 87 ? 5.573 -13.067 1.032 1.00 87.06 87 GLY A C 1
ATOM 689 O O . GLY A 1 87 ? 5.269 -12.696 -0.103 1.00 87.06 87 GLY A O 1
ATOM 690 N N . SER A 1 88 ? 4.951 -14.092 1.630 1.00 90.25 88 SER A N 1
A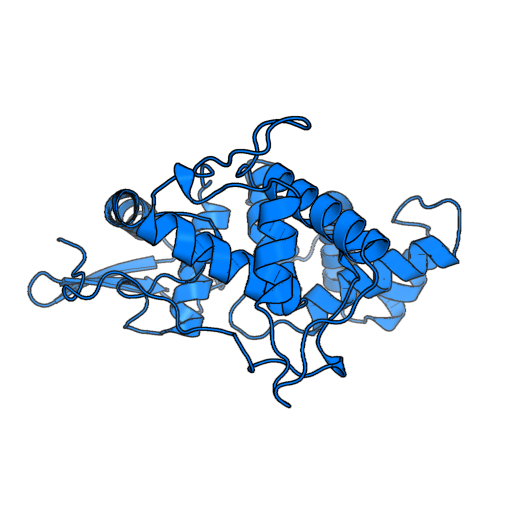TOM 691 C CA . SER A 1 88 ? 3.806 -14.797 1.021 1.00 90.25 88 SER A CA 1
ATOM 692 C C . SER A 1 88 ? 2.490 -14.030 1.143 1.00 90.25 88 SER A C 1
ATOM 694 O O . SER A 1 88 ? 1.523 -14.376 0.470 1.00 90.25 88 SER A O 1
ATOM 696 N N . GLU A 1 89 ? 2.471 -12.960 1.938 1.00 95.19 89 GLU A N 1
ATOM 697 C CA . GLU A 1 89 ? 1.310 -12.121 2.229 1.00 95.19 89 GLU A CA 1
ATOM 698 C C . GLU A 1 89 ? 0.812 -11.330 1.017 1.00 95.19 89 GLU A C 1
ATOM 700 O O . GLU A 1 89 ? -0.244 -10.710 1.080 1.00 95.19 89 GLU A O 1
ATOM 705 N N . LEU A 1 90 ? 1.559 -11.317 -0.088 1.00 97.50 90 LEU A N 1
ATOM 706 C CA . LEU A 1 90 ? 1.181 -10.644 -1.324 1.00 97.50 90 LEU A CA 1
ATOM 707 C C . LEU A 1 90 ? 1.515 -11.505 -2.543 1.00 97.50 90 LEU A C 1
ATOM 709 O O . LEU A 1 90 ? 2.382 -12.381 -2.474 1.00 97.50 90 LEU A O 1
ATOM 713 N N . PRO A 1 91 ? 0.884 -11.227 -3.701 1.00 97.00 91 PRO A N 1
ATOM 714 C CA . PRO A 1 91 ? 1.238 -11.901 -4.939 1.00 97.00 91 PRO A CA 1
ATOM 715 C C . PRO A 1 91 ? 2.740 -11.794 -5.211 1.00 97.00 91 PRO A C 1
ATOM 717 O O . PRO A 1 91 ? 3.356 -10.733 -5.056 1.00 97.00 91 PRO A O 1
ATOM 720 N N . SER A 1 92 ? 3.352 -12.878 -5.679 1.00 95.25 92 SER A N 1
ATOM 721 C CA . SER A 1 92 ? 4.759 -12.809 -6.062 1.00 95.25 92 SER A CA 1
ATOM 722 C C . SER A 1 92 ? 4.951 -11.785 -7.190 1.00 95.25 92 SER A C 1
ATOM 724 O O . SER A 1 92 ? 4.081 -11.609 -8.046 1.00 95.25 92 SER A O 1
ATOM 726 N N . ILE A 1 93 ? 6.122 -11.142 -7.272 1.00 95.38 93 ILE A N 1
ATOM 727 C CA . ILE A 1 93 ? 6.437 -10.196 -8.367 1.00 95.38 93 ILE A CA 1
ATOM 728 C C . ILE A 1 93 ? 6.261 -10.821 -9.766 1.00 95.38 93 ILE A C 1
ATOM 730 O O . ILE A 1 93 ? 6.061 -10.136 -10.763 1.00 95.38 93 ILE A O 1
ATOM 734 N N . VAL A 1 94 ? 6.330 -12.147 -9.841 1.00 94.94 94 VAL A N 1
ATOM 735 C CA . VAL A 1 94 ? 6.125 -12.940 -11.048 1.00 94.94 94 VAL A CA 1
ATOM 736 C C . VAL A 1 94 ? 4.670 -12.902 -11.526 1.00 94.94 94 VAL A C 1
ATOM 738 O O . VAL A 1 94 ? 4.435 -12.902 -12.733 1.00 94.94 94 VAL A O 1
ATOM 741 N N . GLN A 1 95 ? 3.728 -12.879 -10.586 1.00 95.94 95 GLN A N 1
ATOM 742 C CA . GLN A 1 95 ? 2.283 -12.846 -10.816 1.00 95.94 95 GLN A CA 1
ATOM 743 C C . GLN A 1 95 ? 1.738 -11.416 -10.820 1.00 95.94 95 GLN A C 1
ATOM 745 O O . GLN A 1 95 ? 0.706 -11.162 -11.433 1.00 95.94 95 GLN A O 1
ATOM 750 N N . LEU A 1 96 ? 2.434 -10.478 -10.165 1.00 97.25 96 LEU A N 1
ATOM 751 C CA . LEU A 1 96 ? 1.990 -9.094 -10.012 1.00 97.25 96 LEU A CA 1
ATOM 752 C C . LEU A 1 96 ? 1.552 -8.439 -11.336 1.00 97.25 96 LEU A C 1
ATOM 754 O O . LEU A 1 96 ? 0.496 -7.818 -11.326 1.00 97.25 96 LEU A O 1
ATOM 758 N N . PRO A 1 97 ? 2.246 -8.585 -12.484 1.00 97.69 97 PRO A N 1
ATOM 759 C CA . PRO A 1 97 ? 1.745 -8.009 -13.731 1.00 97.69 97 PRO A CA 1
ATOM 760 C C . PRO A 1 97 ? 0.368 -8.551 -14.136 1.00 97.69 97 PRO A C 1
ATOM 762 O O . PRO A 1 97 ? -0.503 -7.763 -14.474 1.00 97.69 97 PRO A O 1
ATOM 765 N N . SER A 1 98 ? 0.129 -9.859 -14.009 1.00 97.44 98 SER A N 1
ATOM 766 C CA . SER A 1 98 ? -1.182 -10.464 -14.281 1.00 97.44 98 SER A CA 1
ATOM 767 C C . SER A 1 98 ? -2.258 -9.964 -13.313 1.00 97.44 98 SER A C 1
ATOM 769 O O . SER A 1 98 ? -3.392 -9.731 -13.721 1.00 97.44 98 SER A O 1
ATOM 771 N N . VAL A 1 99 ? -1.909 -9.749 -12.038 1.00 98.19 99 VAL A N 1
ATOM 772 C CA . VAL A 1 99 ? -2.803 -9.113 -11.052 1.00 98.19 99 VAL A CA 1
ATOM 773 C C . VAL A 1 99 ? -3.144 -7.681 -11.476 1.00 98.19 99 VAL A C 1
ATOM 775 O O . VAL A 1 99 ? -4.305 -7.278 -11.447 1.00 98.19 99 VAL A O 1
ATOM 778 N N . LEU A 1 100 ? -2.150 -6.897 -11.900 1.00 98.19 100 LEU A N 1
ATOM 779 C CA . LEU A 1 100 ? -2.366 -5.525 -12.359 1.00 98.19 100 LEU A CA 1
ATOM 780 C C . LEU A 1 100 ? -3.159 -5.479 -13.674 1.00 98.19 100 LEU A C 1
ATOM 782 O O . LEU A 1 100 ? -3.983 -4.584 -13.832 1.00 98.19 100 LEU A O 1
ATOM 786 N N . ASP A 1 101 ? -2.991 -6.443 -14.578 1.00 97.19 101 ASP A N 1
ATOM 787 C CA . ASP A 1 101 ? -3.769 -6.549 -15.821 1.00 97.19 101 ASP A CA 1
ATOM 788 C C . ASP A 1 101 ? -5.261 -6.832 -15.561 1.00 97.19 101 ASP A C 1
ATOM 790 O O . ASP A 1 101 ? -6.116 -6.409 -16.339 1.00 97.19 101 ASP A O 1
ATOM 794 N N . GLN A 1 102 ? -5.590 -7.499 -14.448 1.00 97.19 102 GLN A N 1
ATOM 795 C CA . GLN A 1 102 ? -6.974 -7.731 -14.012 1.00 97.19 102 GLN A CA 1
ATOM 796 C C . GLN A 1 102 ? -7.610 -6.510 -13.325 1.00 97.19 102 GLN A C 1
ATOM 798 O O . GLN A 1 102 ? -8.802 -6.524 -13.028 1.00 97.19 102 GLN A O 1
ATOM 803 N N . CYS A 1 103 ? -6.845 -5.459 -13.021 1.00 98.19 103 CYS A N 1
ATOM 804 C CA . CYS A 1 103 ? -7.380 -4.242 -12.415 1.00 98.19 103 CYS A CA 1
ATOM 805 C C . CYS A 1 103 ? -8.166 -3.414 -13.446 1.00 98.19 103 CYS A C 1
ATOM 807 O O . CYS A 1 103 ? -7.656 -3.098 -14.520 1.00 98.19 103 CYS A O 1
ATOM 809 N N . GLU A 1 104 ? -9.385 -2.990 -13.101 1.00 97.31 104 GLU A N 1
ATOM 810 C CA . GLU A 1 104 ? -10.247 -2.220 -14.012 1.00 97.31 104 GLU A CA 1
ATOM 811 C C . GLU A 1 104 ? -9.769 -0.772 -14.184 1.00 97.31 104 GLU A C 1
ATOM 813 O O . GLU A 1 104 ? -9.996 -0.136 -15.219 1.00 97.31 104 GLU A O 1
ATOM 818 N N . THR A 1 105 ? -9.104 -0.229 -13.163 1.00 97.75 105 THR A N 1
ATOM 819 C CA . THR A 1 105 ? -8.661 1.163 -13.128 1.00 97.75 105 THR A CA 1
ATOM 820 C C . THR A 1 105 ? -7.220 1.312 -12.636 1.00 97.75 105 THR A C 1
ATOM 822 O O . THR A 1 105 ? -6.673 0.463 -11.935 1.00 97.75 105 THR A O 1
ATOM 825 N N . VAL A 1 106 ? -6.594 2.455 -12.943 1.00 97.50 106 VAL A N 1
ATOM 826 C CA . VAL A 1 106 ? -5.275 2.824 -12.382 1.00 97.50 106 VAL A CA 1
ATOM 827 C C . VAL A 1 106 ? -5.324 2.913 -10.851 1.00 97.50 106 VAL A C 1
ATOM 829 O O . VAL A 1 106 ? -4.336 2.624 -10.182 1.00 97.50 106 VAL A O 1
ATOM 832 N N . ARG A 1 107 ? -6.481 3.278 -10.291 1.00 97.75 107 ARG A N 1
ATOM 833 C CA . ARG A 1 107 ? -6.717 3.299 -8.845 1.00 97.75 107 ARG A CA 1
ATOM 834 C C . ARG A 1 107 ? -6.678 1.895 -8.249 1.00 97.75 107 ARG A C 1
ATOM 836 O O . ARG A 1 107 ? -6.047 1.716 -7.216 1.00 97.75 107 ARG A O 1
ATOM 843 N N . ASP A 1 108 ? -7.279 0.907 -8.906 1.00 98.62 108 ASP A N 1
ATOM 844 C CA . ASP A 1 108 ? -7.195 -0.485 -8.452 1.00 98.62 108 ASP A CA 1
ATOM 845 C C . ASP A 1 108 ? -5.732 -0.953 -8.432 1.00 98.62 108 ASP A C 1
ATOM 847 O O . ASP A 1 108 ? -5.255 -1.479 -7.426 1.00 98.62 108 ASP A O 1
ATOM 851 N N . LYS A 1 109 ? -4.964 -0.641 -9.487 1.00 98.75 109 LYS A N 1
ATOM 852 C CA . LYS A 1 109 ? -3.516 -0.908 -9.516 1.00 98.75 109 LYS A CA 1
ATOM 853 C C . LYS A 1 109 ? -2.782 -0.219 -8.360 1.00 98.75 109 LYS A C 1
ATOM 855 O O . LYS A 1 109 ? -1.920 -0.826 -7.730 1.00 98.75 109 LYS A O 1
ATOM 860 N N . ALA A 1 110 ? -3.122 1.036 -8.059 1.00 98.75 110 ALA A N 1
ATOM 861 C CA . ALA A 1 110 ? -2.549 1.769 -6.933 1.00 98.75 110 ALA A CA 1
ATOM 862 C C . ALA A 1 110 ? -2.874 1.110 -5.584 1.00 98.75 110 ALA A C 1
ATOM 864 O O . ALA A 1 110 ? -1.985 0.981 -4.749 1.00 98.75 110 ALA A O 1
ATOM 865 N N . GLN A 1 111 ? -4.115 0.663 -5.380 1.00 98.81 111 GLN A N 1
ATOM 866 C CA . GLN A 1 111 ? -4.538 -0.033 -4.162 1.00 98.81 111 GLN A CA 1
ATOM 867 C C . GLN A 1 111 ? -3.792 -1.362 -3.978 1.00 98.81 111 GLN A C 1
ATOM 869 O O . GLN A 1 111 ? -3.380 -1.669 -2.864 1.00 98.81 111 GLN A O 1
ATOM 874 N N . VAL A 1 112 ? -3.534 -2.109 -5.057 1.00 98.75 112 VAL A N 1
ATOM 875 C CA . VAL A 1 112 ? -2.677 -3.309 -5.011 1.00 98.75 112 VAL A CA 1
ATOM 876 C C . VAL A 1 112 ? -1.233 -2.938 -4.653 1.00 98.75 112 VAL A C 1
ATOM 878 O O . VAL A 1 112 ? -0.661 -3.488 -3.715 1.00 98.75 112 VAL A O 1
ATOM 881 N N . LEU A 1 113 ? -0.640 -1.970 -5.358 1.00 98.69 113 LEU A N 1
ATOM 882 C CA . LEU A 1 113 ? 0.751 -1.543 -5.142 1.00 98.69 113 LEU A CA 1
ATOM 883 C C . LEU A 1 113 ? 0.988 -0.883 -3.778 1.00 98.69 113 LEU A C 1
ATOM 885 O O . LEU A 1 113 ? 2.122 -0.847 -3.301 1.00 98.69 113 LEU A O 1
ATOM 889 N N . TYR A 1 114 ? -0.061 -0.361 -3.148 1.00 98.69 114 TYR A N 1
ATOM 890 C CA . TYR A 1 114 ? 0.006 0.211 -1.812 1.00 98.69 114 TYR A CA 1
ATOM 891 C C . TYR A 1 114 ? 0.421 -0.818 -0.760 1.00 98.69 114 TYR A C 1
ATOM 893 O O . TYR A 1 114 ? 1.219 -0.482 0.110 1.00 98.69 114 TYR A O 1
ATOM 901 N N . PHE A 1 115 ? -0.001 -2.077 -0.886 1.00 98.56 115 PHE A N 1
ATOM 902 C CA . PHE A 1 115 ? 0.462 -3.131 0.015 1.00 98.56 115 PHE A CA 1
ATOM 903 C C . PHE A 1 115 ? 1.966 -3.388 -0.092 1.00 98.56 115 PHE A C 1
ATOM 905 O O . PHE A 1 115 ? 2.642 -3.493 0.922 1.00 98.56 115 PHE A O 1
ATOM 912 N N . TYR A 1 116 ? 2.525 -3.379 -1.304 1.00 98.12 116 TYR A N 1
ATOM 913 C CA . TYR A 1 116 ? 3.977 -3.501 -1.492 1.00 98.12 116 TYR A CA 1
ATOM 914 C C . TYR A 1 116 ? 4.744 -2.315 -0.892 1.00 98.12 116 TYR A C 1
ATOM 916 O O . TYR A 1 116 ? 5.905 -2.449 -0.528 1.00 98.12 116 TYR A O 1
ATOM 924 N N . LEU A 1 117 ? 4.121 -1.133 -0.805 1.00 97.50 117 LEU A N 1
ATOM 925 C CA . LEU A 1 117 ? 4.696 -0.005 -0.073 1.00 97.50 117 LEU A CA 1
ATOM 926 C C . LEU A 1 117 ? 4.597 -0.206 1.447 1.00 97.50 117 LEU A C 1
ATOM 928 O O . LEU A 1 117 ? 5.539 0.157 2.143 1.00 97.50 117 LEU A O 1
ATOM 932 N N . LEU A 1 118 ? 3.484 -0.744 1.951 1.00 96.69 118 LEU A N 1
ATOM 933 C CA . LEU A 1 118 ? 3.306 -1.021 3.379 1.00 96.69 118 LEU A CA 1
ATOM 934 C C . LEU A 1 118 ? 4.336 -2.028 3.893 1.00 96.69 118 LEU A C 1
ATOM 936 O O . LEU A 1 118 ? 4.944 -1.774 4.924 1.00 96.69 118 LEU A O 1
ATOM 940 N N . GLU A 1 119 ? 4.576 -3.107 3.151 1.00 95.25 119 GLU A N 1
ATOM 941 C CA . GLU A 1 119 ? 5.544 -4.144 3.536 1.00 95.25 119 GLU A CA 1
ATOM 942 C C . GLU A 1 119 ? 7.009 -3.683 3.444 1.00 95.25 119 GLU A C 1
ATOM 944 O O . GLU A 1 119 ? 7.883 -4.232 4.107 1.00 95.25 119 GLU A O 1
ATOM 949 N N . ASP A 1 120 ? 7.302 -2.673 2.623 1.00 95.06 120 ASP A N 1
ATOM 950 C CA . ASP A 1 120 ? 8.671 -2.189 2.397 1.00 95.06 120 ASP A CA 1
ATOM 951 C C . ASP A 1 120 ? 9.055 -0.983 3.255 1.00 95.06 120 ASP A C 1
ATOM 953 O O . ASP A 1 120 ? 10.239 -0.766 3.508 1.00 95.06 120 ASP A O 1
ATOM 957 N N . ASP A 1 121 ? 8.083 -0.157 3.654 1.00 94.62 121 ASP A N 1
ATOM 958 C CA . ASP A 1 121 ? 8.333 1.086 4.385 1.00 94.62 121 ASP A CA 1
ATOM 959 C C . ASP A 1 121 ? 7.616 1.075 5.749 1.00 94.62 121 ASP A C 1
ATOM 961 O O . ASP A 1 121 ? 6.444 1.466 5.848 1.00 94.62 121 ASP A O 1
ATOM 965 N N . PRO A 1 122 ? 8.331 0.696 6.827 1.00 94.81 122 PRO A N 1
ATOM 966 C CA . PRO A 1 122 ? 7.784 0.624 8.180 1.00 94.81 122 PRO A CA 1
ATOM 967 C C . PRO A 1 122 ? 7.132 1.911 8.678 1.00 94.81 122 PRO A C 1
ATOM 969 O O . PRO A 1 122 ? 6.172 1.880 9.448 1.00 94.81 122 PRO A O 1
ATOM 972 N N . LEU A 1 123 ? 7.623 3.073 8.235 1.00 95.88 123 LEU A N 1
ATOM 973 C CA . LEU A 1 123 ? 7.049 4.350 8.642 1.00 95.88 123 LEU A CA 1
ATOM 974 C C . LEU A 1 123 ? 5.695 4.586 7.967 1.00 95.88 123 LEU A C 1
ATOM 976 O O . LEU A 1 123 ? 4.784 5.150 8.580 1.00 95.88 123 LEU A O 1
ATOM 980 N N . VAL A 1 124 ? 5.543 4.139 6.715 1.00 96.88 124 VAL A N 1
ATOM 981 C CA . VAL A 1 124 ? 4.247 4.139 6.022 1.00 96.88 124 VAL A CA 1
ATOM 982 C C . VAL A 1 124 ? 3.297 3.149 6.678 1.00 96.88 124 VAL A C 1
ATOM 984 O O . VAL A 1 124 ? 2.151 3.525 6.931 1.00 96.88 124 VAL A O 1
ATOM 987 N N . GLN A 1 125 ? 3.766 1.942 7.003 1.00 96.44 125 GLN A N 1
ATOM 988 C CA . GLN A 1 125 ? 2.970 0.934 7.705 1.00 96.44 125 GLN A CA 1
ATOM 989 C C . GLN A 1 125 ? 2.458 1.467 9.043 1.00 96.44 125 GLN A C 1
ATOM 991 O O . GLN A 1 125 ? 1.251 1.482 9.282 1.00 96.44 125 GLN A O 1
ATOM 996 N N . TYR A 1 126 ? 3.351 2.017 9.869 1.00 97.06 126 TYR A N 1
ATOM 997 C CA . TYR A 1 126 ? 2.993 2.655 11.131 1.00 97.06 126 TYR A CA 1
ATOM 998 C C . TYR A 1 126 ? 1.959 3.771 10.932 1.00 97.06 126 TYR A C 1
ATOM 1000 O O . TYR A 1 126 ? 0.931 3.796 11.611 1.00 97.06 126 TYR A O 1
ATOM 1008 N N . ALA A 1 127 ? 2.179 4.690 9.988 1.00 97.25 127 ALA A N 1
ATOM 1009 C CA . ALA A 1 127 ? 1.244 5.787 9.759 1.00 97.25 127 ALA A CA 1
ATOM 1010 C C . ALA A 1 127 ? -0.137 5.286 9.310 1.00 97.25 127 ALA A C 1
ATOM 1012 O O . ALA A 1 127 ? -1.148 5.739 9.851 1.00 97.25 127 ALA A O 1
ATOM 1013 N N . ALA A 1 128 ? -0.189 4.338 8.369 1.00 97.38 128 ALA A N 1
ATOM 1014 C CA . ALA A 1 128 ? -1.426 3.709 7.915 1.00 97.38 128 ALA A CA 1
ATOM 1015 C C . ALA A 1 128 ? -2.183 3.084 9.089 1.00 97.38 128 ALA A C 1
ATOM 1017 O O . ALA A 1 128 ? -3.354 3.386 9.307 1.00 97.38 128 ALA A O 1
ATOM 1018 N N . HIS A 1 129 ? -1.476 2.319 9.916 1.00 95.69 129 HIS A N 1
ATOM 1019 C CA . HIS A 1 129 ? -1.999 1.691 11.122 1.00 95.69 129 HIS A CA 1
ATOM 1020 C C . HIS A 1 129 ? -2.610 2.696 12.102 1.00 95.69 129 HIS A C 1
ATOM 1022 O O . HIS A 1 129 ? -3.733 2.518 12.573 1.00 95.69 129 HIS A O 1
ATOM 1028 N N . ARG A 1 130 ? -1.921 3.817 12.356 1.00 96.50 130 ARG A N 1
ATOM 1029 C CA . ARG A 1 130 ? -2.455 4.890 13.206 1.00 96.50 130 ARG A CA 1
ATOM 1030 C C . ARG A 1 130 ? -3.679 5.568 12.589 1.00 96.50 130 ARG A C 1
ATOM 1032 O O . ARG A 1 130 ? -4.574 5.985 13.327 1.00 96.50 130 ARG A O 1
ATOM 1039 N N . TYR A 1 131 ? -3.743 5.695 11.265 1.00 97.56 131 TYR A N 1
ATOM 1040 C CA . TYR A 1 131 ? -4.927 6.218 10.581 1.00 97.56 131 TYR A CA 1
ATOM 1041 C C . TYR A 1 131 ? -6.108 5.249 10.637 1.00 97.56 131 TYR A C 1
ATOM 1043 O O . TYR A 1 131 ? -7.230 5.701 10.866 1.00 97.56 131 TYR A O 1
ATOM 1051 N N . VAL A 1 132 ? -5.866 3.943 10.523 1.00 96.56 132 VAL A N 1
ATOM 1052 C CA . VAL A 1 132 ? -6.887 2.912 10.745 1.00 96.56 132 VAL A CA 1
ATOM 1053 C C . VAL A 1 132 ? -7.432 2.991 12.168 1.00 96.56 132 VAL A C 1
ATOM 1055 O O . VAL A 1 132 ? -8.643 3.078 12.354 1.00 96.56 132 VAL A O 1
ATOM 1058 N N . ASP A 1 133 ? -6.568 3.066 13.180 1.00 94.62 133 ASP A N 1
ATOM 1059 C CA . ASP A 1 133 ? -7.009 3.208 14.572 1.00 94.62 133 ASP A CA 1
ATOM 1060 C C . ASP A 1 133 ? -7.898 4.439 14.784 1.00 94.62 133 ASP A C 1
ATOM 1062 O O . ASP A 1 133 ? -8.862 4.410 15.554 1.00 94.62 133 ASP A O 1
ATOM 1066 N N . ARG A 1 134 ? -7.570 5.549 14.117 1.00 94.94 134 ARG A N 1
ATOM 1067 C CA . ARG A 1 134 ? -8.372 6.777 14.164 1.00 94.94 134 ARG A CA 1
ATOM 1068 C C . ARG A 1 134 ? -9.695 6.615 13.430 1.00 94.94 134 ARG A C 1
ATOM 1070 O O . ARG A 1 134 ? -10.707 7.087 13.941 1.00 94.94 134 ARG A O 1
ATOM 1077 N N . LEU A 1 135 ? -9.697 5.940 12.282 1.00 95.56 135 LEU A N 1
ATOM 1078 C CA . LEU A 1 135 ? -10.902 5.609 11.527 1.00 95.56 135 LEU A CA 1
ATOM 1079 C C . LEU A 1 135 ? -11.863 4.762 12.366 1.00 95.56 135 LEU A C 1
ATOM 1081 O O . LEU A 1 135 ? -13.044 5.077 12.452 1.00 95.56 135 LEU A O 1
ATOM 1085 N N . LEU A 1 136 ? -11.359 3.739 13.052 1.00 92.38 136 LEU A N 1
ATOM 1086 C CA . LEU A 1 136 ? -12.181 2.861 13.888 1.00 92.38 136 LEU A CA 1
ATOM 1087 C C . LEU A 1 136 ? -12.733 3.582 15.131 1.00 92.38 136 LEU A C 1
ATOM 1089 O O . LEU A 1 136 ? -13.834 3.285 15.584 1.00 92.38 136 LEU A O 1
ATOM 1093 N N . LYS A 1 137 ? -12.001 4.564 15.675 1.00 92.88 137 LYS A N 1
ATOM 1094 C CA . LYS A 1 137 ? -12.425 5.335 16.862 1.00 92.88 137 LYS A CA 1
ATOM 1095 C C . LYS A 1 137 ? -13.344 6.510 16.546 1.00 92.88 137 LYS A C 1
ATOM 1097 O O . LYS A 1 137 ? -14.136 6.906 17.399 1.00 92.88 137 LYS A O 1
ATOM 1102 N N . SER A 1 138 ? -13.181 7.139 15.388 1.00 93.88 138 SER A N 1
ATOM 1103 C CA . SER A 1 138 ? -13.810 8.430 15.073 1.00 93.88 138 SER A CA 1
ATOM 1104 C C . SER A 1 138 ? -14.517 8.449 13.720 1.00 93.88 138 SER A C 1
ATOM 1106 O O . SER A 1 138 ? -14.968 9.504 13.287 1.00 93.88 138 SER A O 1
ATOM 1108 N N . GLY A 1 139 ? -14.634 7.303 13.048 1.00 93.62 139 GLY A N 1
ATOM 1109 C CA . GLY A 1 139 ? -15.165 7.225 11.694 1.00 93.62 139 GLY A CA 1
ATOM 1110 C C . GLY A 1 139 ? -14.301 8.002 10.701 1.00 93.62 139 GLY A C 1
ATOM 1111 O O . GLY A 1 139 ? -13.111 8.239 10.922 1.00 93.62 139 GLY A O 1
ATOM 1112 N N . VAL A 1 140 ? -14.915 8.427 9.597 1.00 93.94 140 VAL A N 1
ATOM 1113 C CA . VAL A 1 140 ? -14.238 9.158 8.511 1.00 93.94 140 VAL A CA 1
ATOM 1114 C C . VAL A 1 140 ? -13.569 10.447 9.003 1.00 93.94 140 VAL A C 1
ATOM 1116 O O . VAL A 1 140 ? -12.522 10.820 8.479 1.00 93.94 140 VAL A O 1
ATOM 1119 N N . ASP A 1 141 ? -14.086 11.079 10.062 1.00 94.25 141 ASP A N 1
ATOM 1120 C CA . ASP A 1 141 ? -13.471 12.260 10.688 1.00 94.25 141 ASP A CA 1
ATOM 1121 C C . ASP A 1 141 ? -12.051 11.969 11.219 1.00 94.25 141 ASP A C 1
ATOM 1123 O O . ASP A 1 141 ? -11.202 12.862 11.286 1.00 94.25 141 ASP A O 1
ATOM 1127 N N . GLY A 1 142 ? -11.752 10.704 11.538 1.00 94.44 142 GLY A N 1
ATOM 1128 C CA . GLY A 1 142 ? -10.427 10.239 11.947 1.00 94.44 142 GLY A CA 1
ATOM 1129 C C . GLY A 1 142 ? -9.357 10.337 10.853 1.00 94.44 142 GLY A C 1
ATOM 1130 O O . GLY A 1 142 ? -8.171 10.478 11.183 1.00 94.44 142 GLY A O 1
ATOM 1131 N N . LEU A 1 143 ? -9.765 10.337 9.578 1.00 97.31 143 LEU A N 1
ATOM 1132 C CA . LEU A 1 143 ? -8.906 10.403 8.392 1.00 97.31 143 LEU A CA 1
ATOM 1133 C C . LEU A 1 143 ? -8.488 11.845 8.058 1.00 97.31 143 LEU A C 1
ATOM 1135 O O . LEU A 1 143 ? -8.691 12.328 6.951 1.00 97.31 143 LEU A O 1
ATOM 1139 N N . ASN A 1 144 ? -7.904 12.557 9.019 1.00 97.31 144 ASN A N 1
ATOM 1140 C CA . ASN A 1 144 ? -7.381 13.905 8.795 1.00 97.31 144 ASN A CA 1
ATOM 1141 C C . ASN A 1 144 ? -5.883 13.867 8.420 1.00 97.31 144 ASN A C 1
ATOM 1143 O O . ASN A 1 144 ? -5.029 13.544 9.249 1.00 97.31 144 ASN A O 1
ATOM 1147 N N . PHE A 1 145 ? -5.552 14.266 7.194 1.00 97.75 145 PHE A N 1
ATOM 1148 C CA . PHE A 1 145 ? -4.192 14.313 6.649 1.00 97.75 145 PHE A CA 1
ATOM 1149 C C . PHE A 1 145 ? -3.546 15.707 6.695 1.00 97.75 145 PHE A C 1
ATOM 1151 O O . PHE A 1 145 ? -2.563 15.964 5.994 1.00 97.75 145 PHE A O 1
ATOM 1158 N N . ASP A 1 146 ? -4.044 16.623 7.523 1.00 97.19 146 ASP A N 1
ATOM 1159 C CA . ASP A 1 146 ? -3.397 17.903 7.817 1.00 97.19 146 ASP A CA 1
ATOM 1160 C C . ASP A 1 146 ? -1.966 17.707 8.330 1.00 97.19 146 ASP A C 1
ATOM 1162 O O . ASP A 1 146 ? -1.624 16.700 8.955 1.00 97.19 146 ASP A O 1
ATOM 1166 N N . GLN A 1 147 ? -1.106 18.693 8.070 1.00 96.25 147 GLN A N 1
ATOM 1167 C CA . GLN A 1 147 ? 0.320 18.596 8.394 1.00 96.25 147 GLN A CA 1
ATOM 1168 C C . GLN A 1 147 ? 0.570 18.410 9.888 1.00 96.25 147 GLN A C 1
ATOM 1170 O O . GLN A 1 147 ? 1.360 17.551 10.261 1.00 96.25 147 GLN A O 1
ATOM 1175 N N . GLU A 1 148 ? -0.165 19.137 10.723 1.00 96.62 148 GLU A N 1
ATOM 1176 C CA . GLU A 1 148 ? -0.097 19.010 12.179 1.00 96.62 148 GLU A CA 1
ATOM 1177 C C . GLU A 1 148 ? -0.512 17.609 12.654 1.00 96.62 148 GLU A C 1
ATOM 1179 O O . GLU A 1 148 ? 0.075 17.057 13.584 1.00 96.62 148 GLU A O 1
ATOM 1184 N N . THR A 1 149 ? -1.498 16.989 11.993 1.00 97.12 149 THR A N 1
ATOM 1185 C CA . THR A 1 149 ? -1.909 15.626 12.338 1.00 97.12 149 THR A CA 1
ATOM 1186 C C . THR A 1 149 ? -0.822 14.616 11.989 1.00 97.12 149 THR A C 1
ATOM 1188 O O . THR A 1 149 ? -0.509 13.781 12.835 1.00 97.12 149 THR A O 1
ATOM 1191 N N . ILE A 1 150 ? -0.222 14.710 10.800 1.00 96.88 150 ILE A N 1
ATOM 1192 C CA . ILE A 1 150 ? 0.885 13.830 10.399 1.00 96.88 150 ILE A CA 1
ATOM 1193 C C . ILE A 1 150 ? 2.087 14.017 11.333 1.00 96.88 150 ILE A C 1
ATOM 1195 O O . ILE A 1 150 ? 2.638 13.034 11.814 1.00 96.88 150 ILE A O 1
ATOM 1199 N N . GLU A 1 151 ? 2.471 15.258 11.636 1.00 95.62 151 GLU A N 1
ATOM 1200 C CA . GLU A 1 151 ? 3.588 15.550 12.546 1.00 95.62 151 GLU A CA 1
ATOM 1201 C C . GLU A 1 151 ? 3.349 14.969 13.937 1.00 95.62 151 GLU A C 1
ATOM 1203 O O . GLU A 1 151 ? 4.234 14.324 14.487 1.00 95.62 151 GLU A O 1
ATOM 1208 N N . ARG A 1 152 ? 2.137 15.116 14.481 1.00 95.00 152 ARG A N 1
ATOM 1209 C CA . ARG A 1 152 ? 1.776 14.498 15.760 1.00 95.00 152 ARG A CA 1
ATOM 1210 C C . ARG A 1 152 ? 1.885 12.973 15.716 1.00 95.00 152 ARG A C 1
ATOM 1212 O O . ARG A 1 152 ? 2.444 12.402 16.640 1.00 95.00 152 ARG A O 1
ATOM 1219 N N . LEU A 1 153 ? 1.387 12.325 14.660 1.00 94.81 153 LEU A N 1
ATOM 1220 C CA . LEU A 1 153 ? 1.488 10.868 14.515 1.00 94.81 153 LEU A CA 1
ATOM 1221 C C . LEU A 1 153 ? 2.946 10.395 14.494 1.00 94.81 153 LEU A C 1
ATOM 1223 O O . LEU A 1 153 ? 3.277 9.412 15.152 1.00 94.81 153 LEU A O 1
ATOM 1227 N N . LEU A 1 154 ? 3.806 11.106 13.762 1.00 94.81 154 LEU A N 1
ATOM 1228 C CA . LEU A 1 154 ? 5.229 10.785 13.654 1.00 94.81 154 LEU A CA 1
ATOM 1229 C C . LEU A 1 154 ? 6.002 11.103 14.940 1.00 94.81 154 LEU A C 1
ATOM 1231 O O . LEU A 1 154 ? 6.916 10.371 15.280 1.00 94.81 154 LEU A O 1
ATOM 1235 N N . ASN A 1 155 ? 5.618 12.134 15.693 1.00 92.81 155 ASN A N 1
ATOM 1236 C CA . ASN A 1 155 ? 6.220 12.428 16.998 1.00 92.81 155 ASN A CA 1
ATOM 1237 C C . ASN A 1 155 ? 5.861 11.387 18.070 1.00 92.81 155 ASN A C 1
ATOM 1239 O O . ASN A 1 155 ? 6.532 11.310 19.091 1.00 92.81 155 ASN A O 1
ATOM 1243 N N . GLU A 1 156 ? 4.793 10.615 17.865 1.00 93.75 156 GLU A N 1
ATOM 1244 C CA . GLU A 1 156 ? 4.421 9.499 18.741 1.00 93.75 156 GLU A CA 1
ATOM 1245 C C . GLU A 1 156 ? 5.148 8.193 18.378 1.00 93.75 156 GLU A C 1
ATOM 1247 O O . GLU A 1 156 ? 4.984 7.210 19.091 1.00 93.75 156 GLU A O 1
ATOM 1252 N N . PHE A 1 157 ? 5.909 8.167 17.278 1.00 95.19 157 PHE A N 1
ATOM 1253 C CA . PHE A 1 157 ? 6.671 6.999 16.846 1.00 95.19 157 PHE A CA 1
ATOM 1254 C C . PHE A 1 157 ? 7.968 6.856 17.647 1.00 95.19 157 PHE A C 1
ATOM 1256 O O . PHE A 1 157 ? 8.812 7.762 17.644 1.00 95.19 157 PHE A O 1
ATOM 1263 N N . HIS A 1 158 ? 8.158 5.679 18.236 1.00 96.50 158 HIS A N 1
ATOM 1264 C CA . HIS A 1 158 ? 9.412 5.255 18.842 1.00 96.50 158 HIS A CA 1
ATOM 1265 C C . HIS A 1 158 ? 10.015 4.084 18.074 1.00 96.50 158 HIS A C 1
ATOM 1267 O O . HIS A 1 158 ? 9.312 3.161 17.650 1.00 96.50 158 HIS A O 1
ATOM 1273 N N . TYR A 1 159 ? 11.339 4.104 17.959 1.00 96.56 159 TYR A N 1
ATOM 1274 C CA . TYR A 1 159 ? 12.110 2.955 17.503 1.00 96.56 159 TYR A CA 1
ATOM 1275 C C . TYR A 1 159 ? 12.091 1.836 18.558 1.00 96.56 159 TYR A C 1
ATOM 1277 O O . TYR A 1 159 ? 11.696 2.043 19.711 1.00 96.56 159 TYR A O 1
ATOM 1285 N N . ASP A 1 160 ? 12.525 0.642 18.167 1.00 96.00 160 ASP A N 1
ATOM 1286 C CA . ASP A 1 160 ? 12.642 -0.539 19.035 1.00 96.00 160 ASP A CA 1
ATOM 1287 C C . ASP A 1 160 ? 13.557 -0.332 20.260 1.00 96.00 160 ASP A C 1
ATOM 1289 O O . ASP A 1 160 ? 13.330 -0.910 21.325 1.00 96.00 160 ASP A O 1
ATOM 1293 N N . ASP A 1 161 ? 14.550 0.550 20.149 1.00 95.69 161 ASP A N 1
ATOM 1294 C CA . ASP A 1 161 ? 15.426 0.977 21.245 1.00 95.69 161 ASP A CA 1
ATOM 1295 C C . ASP A 1 161 ? 14.800 2.044 22.170 1.00 95.69 161 ASP A C 1
ATOM 1297 O O . ASP A 1 161 ? 15.427 2.480 23.143 1.00 95.69 161 ASP A O 1
ATOM 1301 N N . GLY A 1 162 ? 13.560 2.455 21.885 1.00 94.81 162 GLY A N 1
ATOM 1302 C CA . GLY A 1 162 ? 12.798 3.461 22.621 1.00 94.81 162 GLY A CA 1
ATOM 1303 C C . GLY A 1 162 ? 13.171 4.908 22.297 1.00 94.81 162 GLY A C 1
ATOM 1304 O O . GLY A 1 162 ? 12.627 5.823 22.918 1.00 94.81 162 GLY A O 1
ATOM 1305 N N . SER A 1 163 ? 14.095 5.149 21.362 1.00 95.50 163 SER A N 1
ATOM 1306 C CA . SER A 1 163 ? 14.398 6.504 20.901 1.00 95.50 163 SER A CA 1
ATOM 1307 C C . SER A 1 163 ? 13.270 7.071 20.035 1.00 95.50 163 SER A C 1
ATOM 1309 O O . SER A 1 163 ? 12.489 6.345 19.425 1.00 95.50 163 SER A O 1
ATOM 1311 N N . GLU A 1 164 ? 13.170 8.397 19.999 1.00 94.88 164 GLU A N 1
ATOM 1312 C CA . GLU A 1 164 ? 12.103 9.109 19.293 1.00 94.88 164 GLU A CA 1
ATOM 1313 C C . GLU A 1 164 ? 12.446 9.359 17.816 1.00 94.88 164 GLU A C 1
ATOM 1315 O O . GLU A 1 164 ? 13.614 9.522 17.426 1.00 94.88 164 GLU A O 1
ATOM 1320 N N . PHE A 1 165 ? 11.406 9.492 16.990 1.00 91.88 165 PHE A N 1
ATOM 1321 C CA . PHE A 1 165 ? 11.520 9.986 15.620 1.00 91.88 165 PHE A CA 1
ATOM 1322 C C . PHE A 1 165 ? 12.199 11.368 15.568 1.00 91.88 165 PHE A C 1
ATOM 1324 O O . PHE A 1 165 ? 11.695 12.355 16.099 1.00 91.88 165 PHE A O 1
ATOM 1331 N N . SER A 1 166 ? 13.347 11.467 14.889 1.00 88.56 166 SER A N 1
ATOM 1332 C CA . SER A 1 166 ? 14.225 12.649 14.971 1.00 88.56 166 SER A CA 1
ATOM 1333 C C . SER A 1 166 ? 14.660 13.216 13.612 1.00 88.56 166 SER A C 1
ATOM 1335 O O . SER A 1 166 ? 15.783 13.695 13.435 1.00 88.56 166 SER A O 1
ATOM 1337 N N . TYR A 1 167 ? 13.759 13.220 12.625 1.00 90.88 167 TYR A N 1
ATOM 1338 C CA . TYR A 1 167 ? 14.009 13.875 11.336 1.00 90.88 167 TYR A CA 1
ATOM 1339 C C . TYR A 1 167 ? 13.717 15.382 11.368 1.00 90.88 167 TYR A C 1
ATOM 1341 O O . TYR A 1 167 ? 12.831 15.865 12.067 1.00 90.88 167 TYR A O 1
ATOM 1349 N N . ALA A 1 168 ? 14.451 16.145 10.549 1.00 93.56 168 ALA A N 1
ATOM 1350 C CA . ALA A 1 168 ? 14.220 17.580 10.401 1.00 93.56 168 ALA A CA 1
ATOM 1351 C C . ALA A 1 168 ? 12.797 17.877 9.893 1.00 93.56 168 ALA A C 1
ATOM 1353 O O . ALA A 1 168 ? 12.340 17.248 8.940 1.00 93.56 168 ALA A O 1
ATOM 1354 N N . GLU A 1 169 ? 12.164 18.925 10.426 1.00 93.12 169 GLU A N 1
ATOM 1355 C CA . GLU A 1 169 ? 10.789 19.343 10.097 1.00 93.12 169 GLU A CA 1
ATOM 1356 C C . GLU A 1 169 ? 10.534 19.449 8.581 1.00 93.12 169 GLU A C 1
ATOM 1358 O O . GLU A 1 169 ? 9.516 18.996 8.062 1.00 93.12 169 GLU A O 1
ATOM 1363 N N . SER A 1 170 ? 11.499 19.985 7.824 1.00 94.25 170 SER A N 1
ATOM 1364 C CA . SER A 1 170 ? 11.386 20.085 6.360 1.00 94.25 170 SER A CA 1
ATOM 1365 C C . SER A 1 170 ? 11.344 18.728 5.642 1.00 94.25 170 SER A C 1
ATOM 1367 O O . SER A 1 170 ? 10.726 18.611 4.584 1.00 94.25 170 SER A O 1
ATOM 1369 N N . THR A 1 171 ? 11.992 17.705 6.200 1.00 95.25 171 THR A N 1
ATOM 1370 C CA . THR A 1 171 ? 11.970 16.331 5.686 1.00 95.25 171 THR A CA 1
ATOM 1371 C C . THR A 1 171 ? 10.646 15.666 6.046 1.00 95.25 171 THR A C 1
ATOM 1373 O O . THR A 1 171 ? 10.012 15.087 5.167 1.00 95.25 171 THR A O 1
ATOM 1376 N N . THR A 1 172 ? 10.183 15.841 7.286 1.00 95.62 172 THR A N 1
ATOM 1377 C CA . THR A 1 172 ? 8.870 15.380 7.765 1.00 95.62 172 THR A CA 1
ATOM 1378 C C . THR A 1 172 ? 7.729 15.955 6.926 1.00 95.62 172 THR A C 1
ATOM 1380 O O . THR A 1 172 ? 6.835 15.226 6.503 1.00 95.62 172 THR A O 1
ATOM 1383 N N . ARG A 1 173 ? 7.793 17.246 6.578 1.00 96.19 173 ARG A N 1
ATOM 1384 C CA . ARG A 1 173 ? 6.811 17.897 5.699 1.00 96.19 173 ARG A CA 1
ATOM 1385 C C . ARG A 1 173 ? 6.750 17.274 4.309 1.00 96.19 173 ARG A C 1
ATOM 1387 O O . ARG A 1 173 ? 5.667 16.929 3.847 1.00 96.19 173 ARG A O 1
ATOM 1394 N N . ARG A 1 174 ? 7.905 17.072 3.667 1.00 97.12 174 ARG A N 1
ATOM 1395 C CA . ARG A 1 174 ? 7.975 16.401 2.356 1.00 97.12 174 ARG A CA 1
ATOM 1396 C C . ARG A 1 174 ? 7.487 14.959 2.419 1.00 97.12 174 ARG A C 1
ATOM 1398 O O . ARG A 1 174 ? 6.901 14.468 1.462 1.00 97.12 174 ARG A O 1
ATOM 1405 N N . TRP A 1 175 ? 7.735 14.274 3.530 1.00 97.75 175 TRP A N 1
ATOM 1406 C CA . TRP A 1 175 ? 7.235 12.920 3.725 1.00 97.75 175 TRP A CA 1
ATOM 1407 C C . TRP A 1 175 ? 5.708 12.920 3.837 1.00 97.75 175 TRP A C 1
ATOM 1409 O O . TRP A 1 175 ? 5.055 12.154 3.139 1.00 97.75 175 TRP A O 1
ATOM 1419 N N . GLY A 1 176 ? 5.130 13.856 4.599 1.00 97.50 176 GLY A N 1
ATOM 1420 C CA . GLY A 1 176 ? 3.679 14.041 4.678 1.00 97.50 176 GLY A CA 1
ATOM 1421 C C . GLY A 1 176 ? 3.039 14.403 3.332 1.00 97.50 176 GLY A C 1
ATOM 1422 O O . GLY A 1 176 ? 1.943 13.942 3.023 1.00 97.50 176 GLY A O 1
ATOM 1423 N N . GLU A 1 177 ? 3.715 15.188 2.487 1.00 97.12 177 GLU A N 1
ATOM 1424 C CA . GLU A 1 177 ? 3.301 15.413 1.091 1.00 97.12 177 GLU A CA 1
ATOM 1425 C C . GLU A 1 177 ? 3.294 14.112 0.276 1.00 97.12 177 GLU A C 1
ATOM 1427 O O . GLU A 1 177 ? 2.326 13.849 -0.442 1.00 97.12 177 GLU A O 1
ATOM 1432 N N . GLY A 1 178 ? 4.330 13.283 0.427 1.00 97.50 178 GLY A N 1
ATOM 1433 C CA . GLY A 1 178 ? 4.408 11.955 -0.179 1.00 97.50 178 GLY A CA 1
ATOM 1434 C C . GLY A 1 178 ? 3.273 11.034 0.275 1.00 97.50 178 GLY A C 1
ATOM 1435 O O . GLY A 1 178 ? 2.598 10.449 -0.570 1.00 97.50 178 GLY A O 1
ATOM 1436 N N . LEU A 1 179 ? 2.981 10.987 1.581 1.00 98.12 179 LEU A N 1
ATOM 1437 C CA . LEU A 1 179 ? 1.867 10.211 2.134 1.00 98.12 179 LEU A CA 1
ATOM 1438 C C . LEU A 1 179 ? 0.532 10.656 1.535 1.00 98.12 179 LEU A C 1
ATOM 1440 O O . LEU A 1 179 ? -0.221 9.827 1.034 1.00 98.12 179 LEU A O 1
ATOM 1444 N N . ARG A 1 180 ? 0.257 11.966 1.495 1.00 98.12 180 ARG A N 1
ATOM 1445 C CA . ARG A 1 180 ? -0.961 12.494 0.854 1.00 98.12 180 ARG A CA 1
ATOM 1446 C C . ARG A 1 180 ? -1.040 12.135 -0.624 1.00 98.12 180 ARG A C 1
ATOM 1448 O O . ARG A 1 180 ? -2.134 11.918 -1.129 1.00 98.12 180 ARG A O 1
ATOM 1455 N N . SER A 1 181 ? 0.089 12.102 -1.332 1.00 97.69 181 SER A N 1
ATOM 1456 C CA . SER A 1 181 ? 0.113 11.667 -2.730 1.00 97.69 181 SER A CA 1
ATOM 1457 C C . SER A 1 181 ? -0.364 10.223 -2.865 1.00 97.69 181 SER A C 1
ATOM 1459 O O . SER A 1 181 ? -1.238 9.967 -3.686 1.00 97.69 181 SER A O 1
ATOM 1461 N N . VAL A 1 182 ? 0.138 9.315 -2.023 1.00 98.31 182 VAL A N 1
ATOM 1462 C CA . VAL A 1 182 ? -0.303 7.910 -2.001 1.00 98.31 182 VAL A CA 1
ATOM 1463 C C . VAL A 1 182 ? -1.787 7.814 -1.663 1.00 98.31 182 VAL A C 1
ATOM 1465 O O . VAL A 1 182 ? -2.532 7.168 -2.389 1.00 98.31 182 VAL A O 1
ATOM 1468 N N . MET A 1 183 ? -2.243 8.522 -0.625 1.00 98.44 183 MET A N 1
ATOM 1469 C CA . MET A 1 183 ? -3.656 8.531 -0.223 1.00 98.44 183 MET A CA 1
ATOM 1470 C C . MET A 1 183 ? -4.592 9.003 -1.348 1.00 98.44 183 MET A C 1
ATOM 1472 O O . MET A 1 183 ? -5.728 8.547 -1.425 1.00 98.44 183 MET A O 1
ATOM 1476 N N . ARG A 1 184 ? -4.132 9.880 -2.250 1.00 97.69 184 ARG A N 1
ATOM 1477 C CA . ARG A 1 184 ? -4.896 10.260 -3.453 1.00 97.69 184 ARG A CA 1
ATOM 1478 C C . ARG A 1 184 ? -4.913 9.164 -4.506 1.00 97.69 184 ARG A C 1
ATOM 1480 O O . ARG A 1 184 ? -5.955 8.912 -5.098 1.00 97.69 184 ARG A O 1
ATOM 1487 N N . GLU A 1 185 ? -3.772 8.521 -4.744 1.00 97.94 185 GLU A N 1
ATOM 1488 C CA . GLU A 1 185 ? -3.667 7.423 -5.712 1.00 97.94 185 GLU A CA 1
ATOM 1489 C C . GLU A 1 185 ? -4.597 6.253 -5.338 1.00 97.94 185 GLU A C 1
ATOM 1491 O O . GLU A 1 185 ? -5.190 5.651 -6.231 1.00 97.94 185 GLU A O 1
ATOM 1496 N N . ILE A 1 186 ? -4.802 5.998 -4.038 1.00 98.25 186 ILE A N 1
ATOM 1497 C CA . ILE A 1 186 ? -5.693 4.937 -3.531 1.00 98.25 186 ILE A CA 1
ATOM 1498 C C . ILE A 1 186 ? -7.125 5.390 -3.192 1.00 98.25 186 ILE A C 1
ATOM 1500 O O . ILE A 1 186 ? -7.882 4.600 -2.635 1.00 98.25 186 ILE A O 1
ATOM 1504 N N . ASP A 1 187 ? -7.509 6.624 -3.548 1.00 97.25 187 ASP A N 1
ATOM 1505 C CA . ASP A 1 187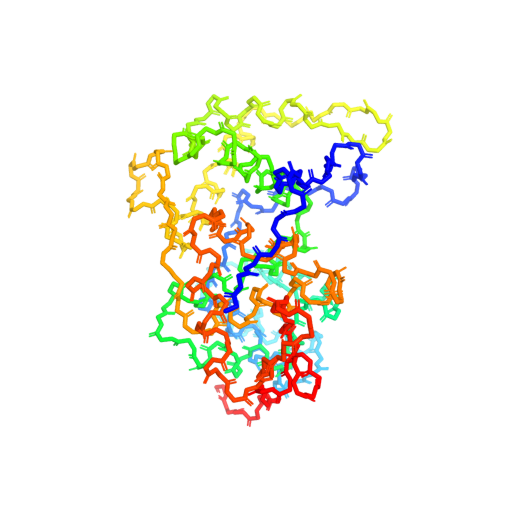 ? -8.863 7.203 -3.384 1.00 97.25 187 ASP A CA 1
ATOM 1506 C C . ASP A 1 187 ? -9.290 7.633 -1.974 1.00 97.25 187 ASP A C 1
ATOM 1508 O O . ASP A 1 187 ? -10.436 8.032 -1.760 1.00 97.25 187 ASP A O 1
ATOM 1512 N N . VAL A 1 188 ? -8.377 7.618 -1.007 1.00 98.06 188 VAL A N 1
ATOM 1513 C CA . VAL A 1 188 ? -8.640 8.128 0.348 1.00 98.06 188 VAL A CA 1
ATOM 1514 C C . VAL A 1 188 ? -8.741 9.654 0.347 1.00 98.06 188 VAL A C 1
ATOM 1516 O O . VAL A 1 188 ? -9.501 10.218 1.126 1.00 98.06 188 VAL A O 1
ATOM 1519 N N . LEU A 1 189 ? -8.013 10.344 -0.534 1.00 97.75 189 LEU A N 1
ATOM 1520 C CA . LEU A 1 189 ? -8.118 11.792 -0.740 1.00 97.75 189 LEU A CA 1
ATOM 1521 C C . LEU A 1 189 ? -8.585 12.093 -2.169 1.00 97.75 189 LEU A C 1
ATOM 1523 O O . LEU A 1 189 ? -7.894 11.770 -3.128 1.00 97.75 189 LEU A O 1
ATOM 1527 N N . ASP A 1 190 ? -9.721 12.777 -2.307 1.00 90.06 190 ASP A N 1
ATOM 1528 C CA . ASP A 1 190 ? -10.360 13.020 -3.612 1.00 90.06 190 ASP A CA 1
ATOM 1529 C C . ASP A 1 190 ? -9.577 13.996 -4.514 1.00 90.06 190 ASP A C 1
ATOM 1531 O O . ASP A 1 190 ? -9.462 13.820 -5.726 1.00 90.06 190 ASP A O 1
ATOM 1535 N N . THR A 1 191 ? -8.992 15.050 -3.932 1.00 87.88 191 THR A N 1
ATOM 1536 C CA . THR A 1 191 ? -8.327 16.106 -4.712 1.00 87.88 191 THR A CA 1
ATOM 1537 C C . THR A 1 191 ? -6.970 16.509 -4.147 1.00 87.88 191 THR A C 1
ATOM 1539 O O . THR A 1 191 ? -6.599 16.192 -3.016 1.00 87.88 191 THR A O 1
ATOM 1542 N N . GLN A 1 192 ? -6.224 17.295 -4.929 1.00 83.00 192 GLN A N 1
ATOM 1543 C CA . GLN A 1 192 ? -4.937 17.869 -4.520 1.00 83.00 192 GLN A CA 1
ATOM 1544 C C . GLN A 1 192 ? -5.030 18.787 -3.290 1.00 83.00 192 GLN A C 1
ATOM 1546 O O . GLN A 1 192 ? -4.045 18.943 -2.574 1.00 83.00 192 GLN A O 1
ATOM 1551 N N . GLN A 1 193 ? -6.190 19.389 -3.029 1.00 87.12 193 GLN A N 1
ATOM 1552 C CA . GLN A 1 193 ? -6.381 20.329 -1.917 1.00 87.12 193 GLN A CA 1
ATOM 1553 C C . GLN A 1 193 ? -7.106 19.695 -0.729 1.00 87.12 193 GLN A C 1
ATOM 1555 O O . GLN A 1 193 ? -7.059 20.239 0.371 1.00 87.12 193 GLN A O 1
ATOM 1560 N N . THR A 1 194 ? -7.759 18.552 -0.939 1.00 90.94 194 THR A N 1
ATOM 1561 C CA . THR A 1 194 ? -8.464 17.834 0.119 1.00 90.94 194 THR A CA 1
ATOM 1562 C C . THR A 1 194 ? -7.458 17.263 1.118 1.00 90.94 194 THR A C 1
ATOM 1564 O O . THR A 1 194 ? -6.484 16.617 0.725 1.00 90.94 194 THR A O 1
ATOM 1567 N N . LEU A 1 195 ? -7.703 17.514 2.405 1.00 95.56 195 LEU A N 1
ATOM 1568 C CA . LEU A 1 195 ? -6.933 16.965 3.529 1.00 95.56 195 LEU A CA 1
ATOM 1569 C C . LEU A 1 195 ? -7.787 16.077 4.443 1.00 95.56 195 LEU A C 1
ATOM 1571 O O . LEU A 1 195 ? -7.236 15.286 5.200 1.00 95.56 195 LEU A O 1
ATOM 1575 N N . GLN A 1 196 ? -9.115 16.155 4.332 1.00 97.38 196 GLN A N 1
ATOM 1576 C CA . GLN A 1 196 ? -10.027 15.218 4.980 1.00 97.38 196 GLN A CA 1
ATOM 1577 C C . GLN A 1 196 ? -10.260 14.006 4.076 1.00 97.38 196 GLN A C 1
ATOM 1579 O O . GLN A 1 196 ? -10.657 14.158 2.923 1.00 97.38 196 GLN A O 1
ATOM 1584 N N . GLY A 1 197 ? -10.008 12.816 4.603 1.00 96.81 197 GLY A N 1
ATOM 1585 C CA . GLY A 1 197 ? -10.151 11.565 3.881 1.00 96.81 197 GLY A CA 1
ATOM 1586 C C . GLY A 1 197 ? -11.593 11.106 3.715 1.00 96.81 197 GLY A C 1
ATOM 1587 O O . GLY A 1 197 ? -12.513 11.606 4.362 1.00 96.81 197 GLY A O 1
ATOM 1588 N N . GLN A 1 198 ? -11.755 10.111 2.854 1.00 97.25 198 GLN A N 1
ATOM 1589 C CA . GLN A 1 198 ? -12.980 9.357 2.620 1.00 97.25 198 GLN A CA 1
ATOM 1590 C C . GLN A 1 198 ? -12.679 7.855 2.626 1.00 97.25 198 GLN A C 1
ATOM 1592 O O . GLN A 1 198 ? -11.519 7.443 2.594 1.00 97.25 198 GLN A O 1
ATOM 1597 N N . ILE A 1 199 ? -13.733 7.040 2.661 1.00 97.50 199 ILE A N 1
ATOM 1598 C CA . ILE A 1 199 ? -13.607 5.593 2.478 1.00 97.50 199 ILE A CA 1
ATOM 1599 C C . ILE A 1 199 ? -13.393 5.326 0.984 1.00 97.50 199 ILE A C 1
ATOM 1601 O O . ILE A 1 199 ? -14.262 5.710 0.195 1.00 97.50 199 ILE A O 1
ATOM 1605 N N . PRO A 1 200 ? -12.269 4.714 0.574 1.00 97.06 200 PRO A N 1
ATOM 1606 C CA . PRO A 1 200 ? -12.009 4.454 -0.833 1.00 97.06 200 PRO A CA 1
ATOM 1607 C C . PRO A 1 200 ? -12.924 3.338 -1.345 1.00 97.06 200 PRO A C 1
ATOM 1609 O O . PRO A 1 200 ? -13.241 2.388 -0.623 1.00 97.06 200 PRO A O 1
ATOM 1612 N N . ASN A 1 201 ? -13.330 3.427 -2.612 1.00 95.50 201 ASN A N 1
ATOM 1613 C CA . ASN A 1 201 ? -14.048 2.334 -3.266 1.00 95.50 201 ASN A CA 1
ATOM 1614 C C . ASN A 1 201 ? -13.066 1.245 -3.701 1.00 95.50 201 ASN A C 1
ATOM 1616 O O . ASN A 1 201 ? -11.997 1.558 -4.226 1.00 95.50 201 ASN A O 1
ATOM 1620 N N . LEU A 1 202 ? -13.447 -0.022 -3.525 1.00 96.94 202 LEU A N 1
ATOM 1621 C CA . LEU A 1 202 ? -12.618 -1.169 -3.899 1.00 96.94 202 LEU A CA 1
ATOM 1622 C C . LEU A 1 202 ? -13.180 -1.884 -5.121 1.00 96.94 202 LEU A C 1
ATOM 1624 O O . LEU A 1 202 ? -14.314 -2.378 -5.066 1.00 96.94 202 LEU A O 1
ATOM 1628 N N . GLY A 1 203 ? -12.378 -2.003 -6.181 1.00 97.19 203 GLY A N 1
ATOM 1629 C CA . GLY A 1 203 ? -12.641 -2.927 -7.282 1.00 97.19 203 GLY A CA 1
ATOM 1630 C C . GLY A 1 203 ? -12.513 -4.401 -6.857 1.00 97.19 203 GLY A C 1
ATOM 1631 O O . GLY A 1 203 ? -12.129 -4.686 -5.717 1.00 97.19 203 GLY A O 1
ATOM 1632 N N . PRO A 1 204 ? -12.845 -5.359 -7.741 1.00 97.81 204 PRO A N 1
ATOM 1633 C CA . PRO A 1 204 ? -12.721 -6.791 -7.450 1.00 97.81 204 PRO A CA 1
ATOM 1634 C C . PRO A 1 204 ? -11.282 -7.205 -7.111 1.00 97.81 204 PRO A C 1
ATOM 1636 O O . PRO A 1 204 ? -11.037 -7.804 -6.069 1.00 97.81 204 PRO A O 1
ATOM 1639 N N . THR A 1 205 ? -10.310 -6.807 -7.932 1.00 98.50 205 THR A N 1
ATOM 1640 C CA . THR A 1 205 ? -8.915 -7.252 -7.791 1.00 98.50 205 THR A CA 1
ATOM 1641 C C . THR A 1 205 ? -8.233 -6.750 -6.511 1.00 98.50 205 THR 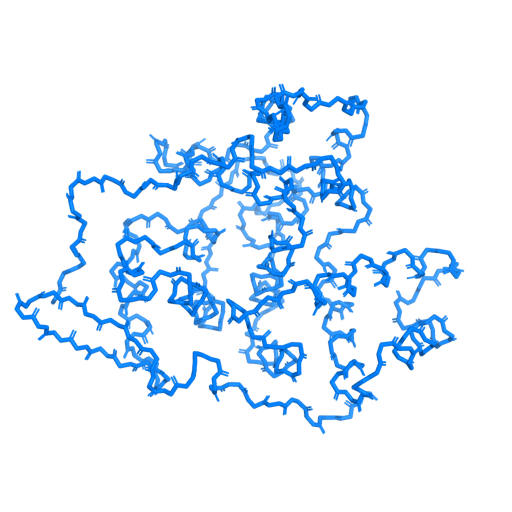A C 1
ATOM 1643 O O . THR A 1 205 ? -7.669 -7.573 -5.789 1.00 98.50 205 THR A O 1
ATOM 1646 N N . PRO A 1 206 ? -8.312 -5.454 -6.134 1.00 98.62 206 PRO A N 1
ATOM 1647 C CA . PRO A 1 206 ? -7.777 -4.996 -4.850 1.00 98.62 206 PRO A CA 1
ATOM 1648 C C . PRO A 1 206 ? -8.467 -5.648 -3.650 1.00 98.62 206 PRO A C 1
ATOM 1650 O O . PRO A 1 206 ? -7.812 -5.906 -2.643 1.00 98.62 206 PRO A O 1
ATOM 1653 N N . LEU A 1 207 ? -9.770 -5.945 -3.754 1.00 98.62 207 LEU A N 1
ATOM 1654 C CA . LEU A 1 207 ? -10.501 -6.663 -2.712 1.00 98.62 207 LEU A CA 1
ATOM 1655 C C . LEU A 1 207 ? -9.957 -8.087 -2.530 1.00 98.62 207 LEU A C 1
ATOM 1657 O O . LEU A 1 207 ? -9.720 -8.494 -1.393 1.00 98.62 207 LEU A O 1
ATOM 1661 N N . LEU A 1 208 ? -9.711 -8.828 -3.614 1.00 98.50 208 LEU A N 1
ATOM 1662 C CA . LEU A 1 208 ? -9.106 -10.164 -3.535 1.00 98.50 208 LEU A CA 1
ATOM 1663 C C . LEU A 1 208 ? -7.695 -10.108 -2.944 1.00 98.50 208 LEU A C 1
ATOM 1665 O O . LEU A 1 208 ? -7.380 -10.894 -2.052 1.00 98.50 208 LEU A O 1
ATOM 1669 N N . VAL A 1 209 ? -6.870 -9.141 -3.366 1.00 98.69 209 VAL A N 1
ATOM 1670 C CA . VAL A 1 209 ? -5.516 -8.958 -2.817 1.00 98.69 209 VAL A CA 1
ATOM 1671 C C . VAL A 1 209 ? -5.558 -8.651 -1.319 1.00 98.69 209 VAL A C 1
ATOM 1673 O O . VAL A 1 209 ? -4.851 -9.300 -0.553 1.00 98.69 209 VAL A O 1
ATOM 1676 N N . ALA A 1 210 ? -6.421 -7.730 -0.886 1.00 98.62 210 ALA A N 1
ATOM 1677 C CA . ALA A 1 210 ? -6.575 -7.357 0.520 1.00 98.62 210 ALA A CA 1
ATOM 1678 C C . ALA A 1 210 ? -7.148 -8.493 1.390 1.00 98.62 210 ALA A C 1
ATOM 1680 O O . ALA A 1 210 ? -6.784 -8.638 2.561 1.00 98.62 210 ALA A O 1
ATOM 1681 N N . SER A 1 211 ? -8.039 -9.311 0.827 1.00 98.38 211 SER A N 1
ATOM 1682 C CA . SER A 1 211 ? -8.578 -10.497 1.505 1.00 98.38 211 SER A CA 1
ATOM 1683 C C . SER A 1 211 ? -7.501 -11.568 1.650 1.00 98.38 211 SER A C 1
ATOM 1685 O O . SER A 1 211 ? -7.297 -12.078 2.748 1.00 98.38 211 SER A O 1
ATOM 1687 N N . GLY A 1 212 ? -6.742 -11.825 0.580 1.00 98.06 212 GLY A N 1
ATOM 1688 C CA . GLY A 1 212 ? -5.596 -12.731 0.601 1.00 98.06 212 GLY A CA 1
ATOM 1689 C C . GLY A 1 212 ? -4.520 -12.289 1.590 1.00 98.06 212 GLY A C 1
ATOM 1690 O O . GLY A 1 212 ? -4.047 -13.102 2.371 1.00 98.06 212 GLY A O 1
ATOM 1691 N N . TYR A 1 213 ? -4.231 -10.986 1.655 1.00 98.12 213 TYR A N 1
ATOM 1692 C CA . TYR A 1 213 ? -3.270 -10.429 2.610 1.00 98.12 213 TYR A CA 1
ATOM 1693 C C . TYR A 1 213 ? -3.700 -10.716 4.052 1.00 98.12 213 TYR A C 1
ATOM 1695 O O . TYR A 1 213 ? -2.911 -11.152 4.889 1.00 98.12 213 TYR A O 1
ATOM 1703 N N . SER A 1 214 ? -4.989 -10.520 4.343 1.00 97.50 214 SER A N 1
ATOM 1704 C CA . SER A 1 214 ? -5.552 -10.814 5.663 1.00 97.50 214 SER A CA 1
ATOM 1705 C C . SER A 1 214 ? -5.495 -12.311 5.985 1.00 97.50 214 SER A C 1
ATOM 1707 O O . SER A 1 214 ? -5.160 -12.673 7.112 1.00 97.50 214 SER A O 1
ATOM 1709 N N . TRP A 1 215 ? -5.802 -13.165 5.005 1.00 96.94 215 TRP A N 1
ATOM 1710 C CA . TRP A 1 215 ? -5.737 -14.622 5.130 1.00 96.94 215 TRP A CA 1
ATOM 1711 C C . TRP A 1 215 ? -4.316 -15.117 5.405 1.00 96.94 215 TRP A C 1
ATOM 1713 O O . TRP A 1 215 ? -4.116 -15.886 6.336 1.00 96.94 215 TRP A O 1
ATOM 1723 N N . GLU A 1 216 ? -3.317 -14.645 4.665 1.00 96.69 216 GLU A N 1
ATOM 1724 C CA . GLU A 1 216 ? -1.915 -15.018 4.898 1.00 96.69 216 GLU A CA 1
ATOM 1725 C C . GLU A 1 216 ? -1.414 -14.535 6.266 1.00 96.69 216 GLU A C 1
ATOM 1727 O O . GLU A 1 216 ? -0.651 -15.232 6.930 1.00 96.69 216 GLU A O 1
ATOM 1732 N N . THR A 1 217 ? -1.899 -13.378 6.732 1.00 94.31 217 THR A N 1
ATOM 1733 C CA . THR A 1 217 ? -1.498 -12.812 8.030 1.00 94.31 217 THR A CA 1
ATOM 1734 C C . THR A 1 217 ? -2.117 -13.559 9.219 1.00 94.31 217 THR A C 1
ATOM 1736 O O . THR A 1 217 ? -1.451 -13.773 10.232 1.00 94.31 217 THR A O 1
ATOM 1739 N N . HIS A 1 218 ? -3.397 -13.938 9.131 1.00 93.94 218 HIS A N 1
ATOM 1740 C CA . HIS A 1 218 ? -4.184 -14.403 10.290 1.00 93.94 218 HIS A CA 1
ATOM 1741 C C . HIS A 1 218 ? -4.791 -15.801 10.136 1.00 93.94 218 HIS A C 1
ATOM 1743 O O . HIS A 1 218 ? -5.413 -16.309 11.071 1.00 93.94 218 HIS A O 1
ATOM 1749 N N . GLY A 1 219 ? -4.639 -16.432 8.974 1.00 92.88 219 GLY A N 1
ATOM 1750 C CA . GLY A 1 219 ? -5.240 -17.720 8.648 1.00 92.88 219 GLY A CA 1
ATOM 1751 C C . GLY A 1 219 ? -6.752 -17.720 8.858 1.00 92.88 219 GLY A C 1
ATOM 1752 O O . GLY A 1 219 ? -7.461 -16.797 8.461 1.00 92.88 219 GLY A O 1
ATOM 1753 N N . ASP A 1 220 ? -7.244 -18.748 9.546 1.00 89.75 220 ASP A N 1
ATOM 1754 C CA . ASP A 1 220 ? -8.671 -18.956 9.812 1.00 89.75 220 ASP A CA 1
ATOM 1755 C C . ASP A 1 220 ? -9.353 -17.794 10.565 1.00 89.75 220 ASP A C 1
ATOM 1757 O O . ASP A 1 220 ? -10.568 -17.626 10.443 1.00 89.75 220 ASP A O 1
ATOM 1761 N N . ASP A 1 221 ? -8.595 -16.974 11.300 1.00 89.38 221 ASP A N 1
ATOM 1762 C CA . ASP A 1 221 ? -9.130 -15.881 12.120 1.00 89.38 221 ASP A CA 1
ATOM 1763 C C . ASP A 1 221 ? -9.253 -14.546 11.357 1.00 89.38 221 ASP A C 1
ATOM 1765 O O . ASP A 1 221 ? -9.738 -13.554 11.915 1.00 89.38 221 ASP A O 1
ATOM 1769 N N . TRP A 1 222 ? -8.861 -14.491 10.079 1.00 93.44 222 TRP A N 1
ATOM 1770 C CA . TRP A 1 222 ? -8.720 -13.233 9.335 1.00 93.44 222 TRP A CA 1
ATOM 1771 C C . TRP A 1 222 ? -9.988 -12.383 9.248 1.00 93.44 222 TRP A C 1
ATOM 1773 O O . TRP A 1 222 ? -9.896 -11.162 9.266 1.00 93.44 222 TRP A O 1
ATOM 1783 N N . LEU A 1 223 ? -11.182 -12.982 9.197 1.00 91.31 223 LEU A N 1
ATOM 1784 C CA . LEU A 1 223 ? -12.436 -12.218 9.142 1.00 91.31 223 LEU A CA 1
ATOM 1785 C C . LEU A 1 223 ? -12.715 -11.435 10.430 1.00 91.31 223 LEU A C 1
ATOM 1787 O O . LEU A 1 223 ? -13.457 -10.454 10.403 1.00 91.31 223 LEU A O 1
ATOM 1791 N N . SER A 1 224 ? -12.126 -11.850 11.555 1.00 88.06 224 SER A N 1
ATOM 1792 C CA . SER A 1 224 ? -12.196 -11.098 12.812 1.00 88.06 224 SER A CA 1
ATOM 1793 C C . SER A 1 224 ? -11.209 -9.925 12.846 1.00 88.06 224 SER A C 1
ATOM 1795 O O . SER A 1 224 ? -11.432 -8.944 13.556 1.00 88.06 224 SER A O 1
ATOM 1797 N N . GLN A 1 225 ? -10.133 -10.011 12.059 1.00 88.88 225 GLN A N 1
ATOM 1798 C CA . GLN A 1 225 ? -9.067 -9.016 11.962 1.00 88.88 225 GLN A CA 1
ATOM 1799 C C . GLN A 1 225 ? -8.640 -8.840 10.496 1.00 88.88 225 GLN A C 1
ATOM 1801 O O . GLN A 1 225 ? -7.530 -9.227 10.129 1.00 88.88 225 GLN A O 1
ATOM 1806 N N . PRO A 1 226 ? -9.502 -8.276 9.626 1.00 95.12 226 PRO A N 1
ATOM 1807 C CA . PRO A 1 226 ? -9.231 -8.216 8.195 1.00 95.12 226 PRO A CA 1
ATOM 1808 C C . PRO A 1 226 ? -8.236 -7.087 7.894 1.00 95.12 226 PRO A C 1
ATOM 1810 O O . PRO A 1 226 ? -8.603 -6.037 7.362 1.00 95.12 226 PRO A O 1
ATOM 1813 N N . THR A 1 227 ? -6.968 -7.270 8.282 1.00 95.50 227 THR A N 1
ATOM 1814 C CA . THR A 1 227 ? -5.916 -6.242 8.219 1.00 95.50 227 THR A CA 1
ATOM 1815 C C . THR A 1 227 ? -5.789 -5.636 6.828 1.00 95.50 227 THR A C 1
ATOM 1817 O O . THR A 1 227 ? -5.630 -4.425 6.710 1.00 95.50 227 THR A O 1
ATOM 1820 N N . GLY A 1 228 ? -5.938 -6.427 5.766 1.00 97.56 228 GLY A N 1
ATOM 1821 C CA . GLY A 1 228 ? -5.898 -5.900 4.407 1.00 97.56 228 GLY A CA 1
ATOM 1822 C C . GLY A 1 228 ? -7.071 -4.972 4.088 1.00 97.56 228 GLY A C 1
ATOM 1823 O O . GLY A 1 228 ? -6.876 -3.906 3.507 1.00 97.56 228 GLY A O 1
ATOM 1824 N N . TRP A 1 229 ? -8.289 -5.308 4.519 1.00 97.94 229 TRP A N 1
ATOM 1825 C CA . TRP A 1 229 ? -9.444 -4.411 4.365 1.00 97.94 229 TRP A CA 1
ATOM 1826 C C . TRP A 1 229 ? -9.266 -3.138 5.189 1.00 97.94 229 TRP A C 1
ATOM 1828 O O . TRP A 1 229 ? -9.554 -2.037 4.720 1.00 97.94 229 TRP A O 1
ATOM 1838 N N . LEU A 1 230 ? -8.741 -3.287 6.403 1.00 97.62 230 LEU A N 1
ATOM 1839 C CA . LEU A 1 230 ? -8.426 -2.178 7.287 1.00 97.62 230 LEU A CA 1
ATOM 1840 C C . LEU A 1 230 ? -7.370 -1.246 6.680 1.00 97.62 230 LEU A C 1
ATOM 1842 O O . LEU A 1 230 ? -7.574 -0.036 6.698 1.00 97.62 230 LEU A O 1
ATOM 1846 N N . TYR A 1 231 ? -6.299 -1.768 6.080 1.00 98.00 231 TYR A N 1
ATOM 1847 C CA . TYR A 1 231 ? -5.295 -0.957 5.384 1.00 98.00 231 TYR A CA 1
ATOM 1848 C C . TYR A 1 231 ? -5.841 -0.269 4.132 1.00 98.00 231 TYR A C 1
ATOM 1850 O O . TYR A 1 231 ? -5.408 0.835 3.814 1.00 98.00 231 TYR A O 1
ATOM 1858 N N . LEU A 1 232 ? -6.875 -0.816 3.494 1.00 98.25 232 LEU A N 1
ATOM 1859 C CA . LEU A 1 232 ? -7.669 -0.094 2.495 1.00 98.25 232 LEU A CA 1
ATOM 1860 C C . LEU A 1 232 ? -8.807 0.747 3.103 1.00 98.25 232 LEU A C 1
ATOM 1862 O O . LEU A 1 232 ? -9.771 1.089 2.417 1.00 98.25 232 LEU A O 1
ATOM 1866 N N . PHE A 1 233 ? -8.695 1.102 4.383 1.00 97.94 233 PHE A N 1
ATOM 1867 C CA . PHE A 1 233 ? -9.599 1.980 5.122 1.00 97.94 233 PHE A CA 1
ATOM 1868 C C . PHE A 1 233 ? -11.070 1.556 5.061 1.00 97.94 233 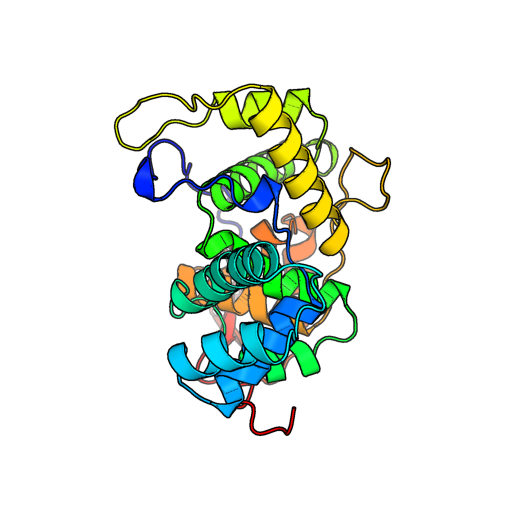PHE A C 1
ATOM 1870 O O . PHE A 1 233 ? -11.951 2.409 5.009 1.00 97.94 233 PHE A O 1
ATOM 1877 N N . GLN A 1 234 ? -11.350 0.250 5.081 1.00 97.12 234 GLN A N 1
ATOM 1878 C CA . GLN A 1 234 ? -12.711 -0.289 5.109 1.00 97.12 234 GLN A CA 1
ATOM 1879 C C . GLN A 1 234 ? -13.162 -0.546 6.558 1.00 97.12 234 GLN A C 1
ATOM 1881 O O . GLN A 1 234 ? -12.750 -1.548 7.154 1.00 97.12 234 GLN A O 1
ATOM 1886 N N . PRO A 1 235 ? -13.994 0.328 7.162 1.00 93.56 235 PRO A N 1
ATOM 1887 C CA . PRO A 1 235 ? -14.524 0.096 8.502 1.00 93.56 235 PRO A CA 1
ATOM 1888 C C . PRO A 1 235 ? -15.531 -1.061 8.525 1.00 93.56 235 PRO A C 1
ATOM 1890 O O . PRO A 1 235 ? -16.085 -1.451 7.494 1.00 93.56 235 PRO A O 1
ATOM 1893 N N . ASP A 1 236 ? -15.790 -1.561 9.731 1.00 91.94 236 ASP A N 1
ATOM 1894 C CA . ASP A 1 236 ? -16.641 -2.718 10.035 1.00 91.94 236 ASP A CA 1
ATOM 1895 C C . ASP A 1 236 ? -18.011 -2.716 9.343 1.00 91.94 236 ASP A C 1
ATOM 1897 O O . ASP A 1 236 ? -18.470 -3.754 8.870 1.00 91.94 236 ASP A O 1
ATOM 1901 N N . GLN A 1 237 ? -18.629 -1.545 9.189 1.00 91.31 237 GLN A N 1
ATOM 1902 C CA . GLN A 1 237 ? -19.914 -1.383 8.503 1.00 91.31 237 GLN A CA 1
ATOM 1903 C C . GLN A 1 237 ? -19.937 -1.882 7.043 1.00 91.31 237 GLN A C 1
ATOM 1905 O O . GLN A 1 237 ? -21.023 -2.085 6.500 1.00 91.31 237 GLN A O 1
ATOM 1910 N N . TYR A 1 238 ? -1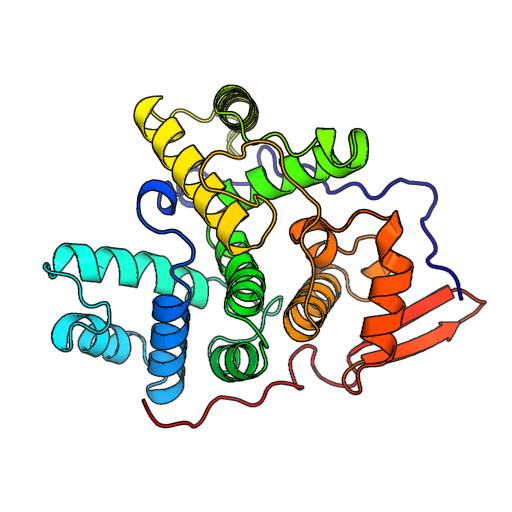8.781 -2.057 6.391 1.00 93.31 238 TYR A N 1
ATOM 1911 C CA . TYR A 1 238 ? -18.694 -2.574 5.019 1.00 93.31 238 TYR A CA 1
ATOM 1912 C C . TYR A 1 238 ? -18.338 -4.059 4.946 1.00 93.31 238 TYR A C 1
ATOM 1914 O O . TYR A 1 238 ? -18.479 -4.656 3.881 1.00 93.31 238 TYR A O 1
ATOM 1922 N N . TRP A 1 239 ? -17.895 -4.671 6.043 1.00 94.56 239 TRP A N 1
ATOM 1923 C CA . TRP A 1 239 ? -17.289 -6.000 6.013 1.00 94.56 239 TRP A CA 1
ATOM 1924 C C . TRP A 1 239 ? -18.239 -7.093 5.533 1.00 94.56 239 TRP A C 1
ATOM 1926 O O . TRP A 1 239 ? -17.808 -7.943 4.765 1.00 94.56 239 TRP A O 1
ATOM 1936 N N . ASP A 1 240 ? -19.524 -7.050 5.900 1.00 93.06 240 ASP A N 1
ATOM 1937 C CA . ASP A 1 240 ? -20.505 -8.035 5.415 1.00 93.06 240 ASP A CA 1
ATOM 1938 C C . ASP A 1 240 ? -20.639 -7.981 3.879 1.00 93.06 240 ASP A C 1
ATOM 1940 O O . ASP A 1 240 ? -20.661 -9.015 3.217 1.00 93.06 240 ASP A O 1
ATOM 1944 N N . SER A 1 241 ? -20.661 -6.772 3.304 1.00 95.25 241 SER A N 1
ATOM 1945 C CA . SER A 1 241 ? -20.732 -6.560 1.849 1.00 95.25 241 SER A CA 1
ATOM 1946 C C . SER A 1 241 ? -19.439 -6.981 1.144 1.00 95.25 241 SER A C 1
ATOM 1948 O O . SER A 1 241 ? -19.472 -7.585 0.073 1.00 95.25 241 SER A O 1
ATOM 1950 N N . LEU A 1 242 ? -18.280 -6.707 1.750 1.00 97.19 242 LEU A N 1
ATOM 1951 C CA . LEU A 1 242 ? -16.992 -7.159 1.222 1.00 97.19 242 LEU A CA 1
ATOM 1952 C C . LEU A 1 242 ? -16.871 -8.687 1.272 1.00 97.19 242 LEU A C 1
ATOM 1954 O O . LEU A 1 242 ? -16.431 -9.286 0.296 1.00 97.19 242 LEU A O 1
ATOM 1958 N N . ALA A 1 243 ? -17.318 -9.316 2.359 1.00 96.12 243 ALA A N 1
ATOM 1959 C CA . ALA A 1 243 ? -17.342 -10.766 2.508 1.00 96.12 243 ALA A CA 1
ATOM 1960 C C . ALA A 1 243 ? -18.250 -11.434 1.464 1.00 96.12 243 ALA A C 1
ATOM 1962 O O . ALA A 1 243 ? -17.853 -12.434 0.872 1.00 96.12 243 ALA A O 1
ATOM 1963 N N . GLU A 1 244 ? -19.432 -10.867 1.195 1.00 95.25 244 GLU A N 1
ATOM 1964 C CA . GLU A 1 244 ? -20.331 -11.338 0.131 1.00 95.25 244 GLU A CA 1
ATOM 1965 C C . GLU A 1 244 ? -19.643 -11.271 -1.241 1.00 95.25 244 GLU A C 1
ATOM 1967 O O . GLU A 1 244 ? -19.570 -12.273 -1.951 1.00 95.25 244 GLU A O 1
ATOM 1972 N N . ARG A 1 245 ? -19.019 -10.134 -1.569 1.00 97.12 245 ARG A N 1
ATOM 1973 C CA . ARG A 1 245 ? -18.281 -9.967 -2.831 1.00 97.12 245 ARG A CA 1
ATOM 1974 C C . ARG A 1 245 ? -17.107 -10.935 -2.985 1.00 97.12 245 ARG A C 1
ATOM 1976 O O . ARG A 1 245 ? -16.849 -11.375 -4.097 1.00 97.12 245 ARG A O 1
ATOM 1983 N N . VAL A 1 246 ? -16.393 -11.244 -1.901 1.00 97.19 246 VAL A N 1
ATOM 1984 C CA . VAL A 1 246 ? -15.326 -12.260 -1.913 1.00 97.19 246 VAL A CA 1
ATOM 1985 C C . VAL A 1 246 ? -15.920 -13.653 -2.108 1.00 97.19 246 VAL A C 1
ATOM 1987 O O . VAL A 1 246 ? -15.381 -14.433 -2.880 1.00 97.19 246 VAL A O 1
ATOM 1990 N N . SER A 1 247 ? -17.046 -13.959 -1.458 1.00 94.81 247 SER A N 1
ATOM 1991 C CA . SER A 1 247 ? -17.708 -15.264 -1.581 1.00 94.81 247 SER A CA 1
ATOM 1992 C C . SER A 1 247 ? -18.275 -15.562 -2.969 1.00 94.81 247 SER A C 1
ATOM 1994 O O . SER A 1 247 ? -18.448 -16.729 -3.312 1.00 94.81 247 SER A O 1
ATOM 1996 N N . ASP A 1 248 ? -18.566 -14.520 -3.748 1.00 94.94 248 ASP A N 1
ATOM 1997 C CA . ASP A 1 248 ? -19.032 -14.641 -5.129 1.00 94.94 248 ASP A CA 1
ATOM 1998 C C . ASP A 1 248 ? -17.887 -14.928 -6.119 1.00 94.94 248 ASP A C 1
ATOM 2000 O O . ASP A 1 248 ? -18.146 -15.321 -7.261 1.00 94.94 248 ASP A O 1
ATOM 2004 N N . ASP A 1 249 ? -16.627 -14.737 -5.709 1.00 96.19 249 ASP A N 1
ATOM 2005 C CA . ASP A 1 249 ? -15.469 -14.997 -6.556 1.00 96.19 249 ASP A CA 1
ATOM 2006 C C . ASP A 1 249 ? -15.103 -16.484 -6.574 1.00 96.19 249 ASP A C 1
ATOM 2008 O O . ASP A 1 249 ? -15.010 -17.148 -5.544 1.00 96.19 249 ASP A O 1
ATOM 2012 N N . SER A 1 250 ? -14.833 -17.013 -7.768 1.00 95.12 250 SER A N 1
ATOM 2013 C CA . SER A 1 250 ? -14.528 -18.433 -7.958 1.00 95.12 250 SER A CA 1
ATOM 2014 C C . SER A 1 250 ? -13.221 -18.906 -7.320 1.00 95.12 250 SER A C 1
ATOM 2016 O O . SER A 1 250 ? -13.003 -20.111 -7.269 1.00 95.12 250 SER A O 1
ATOM 2018 N N . SER A 1 251 ? -12.340 -18.001 -6.887 1.00 95.25 251 SER A N 1
ATOM 2019 C CA . SER A 1 251 ? -11.088 -18.345 -6.200 1.00 95.25 251 SER A CA 1
ATOM 2020 C C . SER A 1 251 ? -11.247 -18.526 -4.686 1.00 95.25 251 SER A C 1
ATOM 2022 O O . SER A 1 251 ? -10.310 -18.981 -4.026 1.00 95.25 251 SER A O 1
ATOM 2024 N N . TRP A 1 252 ? -12.433 -18.231 -4.141 1.00 96.81 252 TRP A N 1
ATOM 2025 C CA . TRP A 1 252 ? -12.748 -18.340 -2.719 1.00 96.81 252 TRP A CA 1
ATOM 2026 C C . TRP A 1 252 ? -13.923 -19.284 -2.469 1.00 96.81 252 TRP A C 1
ATOM 2028 O O . TRP A 1 252 ? -14.856 -19.399 -3.260 1.00 96.81 252 TRP A O 1
ATOM 2038 N N . GLU A 1 253 ? -13.893 -19.958 -1.323 1.00 94.31 253 GLU A N 1
ATOM 2039 C CA . GLU A 1 253 ? -14.992 -20.786 -0.841 1.00 94.31 253 GLU A CA 1
ATOM 2040 C C . GLU A 1 253 ? -15.588 -20.188 0.435 1.00 94.31 253 GLU A C 1
ATOM 2042 O O . GLU A 1 253 ? -14.888 -19.916 1.416 1.00 94.31 253 GLU A O 1
ATOM 2047 N N . ALA A 1 254 ? -16.913 -20.035 0.435 1.00 91.56 254 ALA A N 1
ATOM 2048 C CA . ALA A 1 254 ? -17.688 -19.711 1.621 1.00 91.56 254 ALA A CA 1
ATOM 2049 C C . ALA A 1 254 ? -18.263 -20.975 2.255 1.00 91.56 254 ALA A C 1
ATOM 2051 O O . ALA A 1 254 ? -19.036 -21.711 1.640 1.00 91.56 254 ALA A O 1
ATOM 2052 N N . SER A 1 255 ? -17.950 -21.188 3.529 1.00 87.31 255 SER A N 1
ATOM 2053 C CA . SER A 1 255 ? -18.547 -22.251 4.331 1.00 87.31 255 SER A CA 1
ATOM 2054 C C . SER A 1 255 ? -19.171 -21.689 5.605 1.00 87.31 255 SER A C 1
ATOM 2056 O O . SER A 1 255 ? -18.766 -20.654 6.130 1.00 87.31 255 SER A O 1
ATOM 2058 N N . GLY A 1 256 ? -20.216 -22.363 6.085 1.00 73.81 256 GLY A N 1
ATOM 2059 C CA . GLY A 1 256 ? -20.929 -21.987 7.300 1.00 73.81 256 GLY A CA 1
ATOM 2060 C C . GLY A 1 256 ? -20.904 -23.125 8.305 1.00 73.81 256 GLY A C 1
ATOM 2061 O O . GLY A 1 256 ? -21.673 -24.077 8.166 1.00 73.81 256 GLY A O 1
ATOM 2062 N N . ILE A 1 257 ? -20.067 -23.031 9.337 1.00 63.59 257 ILE A N 1
ATOM 2063 C CA . ILE A 1 257 ? -20.106 -23.965 10.469 1.00 63.59 257 ILE A CA 1
ATOM 2064 C C . ILE A 1 257 ? -20.799 -23.247 11.627 1.00 63.59 257 ILE A C 1
ATOM 2066 O O . ILE A 1 257 ? -20.424 -22.149 12.016 1.00 63.59 257 ILE A O 1
ATOM 2070 N N . HIS A 1 258 ? -21.876 -23.838 12.150 1.00 67.25 258 HIS A N 1
ATOM 2071 C CA . HIS A 1 258 ? -22.641 -23.296 13.285 1.00 67.25 258 HIS A CA 1
ATOM 2072 C C . HIS A 1 258 ? -23.176 -21.854 13.117 1.00 67.25 258 HIS A C 1
ATOM 2074 O O . HIS A 1 258 ? -23.517 -21.206 14.103 1.00 67.25 258 HIS A O 1
ATOM 2080 N N . GLY A 1 259 ? -23.338 -21.384 11.874 1.00 69.81 259 GLY A N 1
ATOM 2081 C CA . GLY A 1 259 ? -23.861 -20.048 11.555 1.00 69.81 259 GLY A CA 1
ATOM 2082 C C . GLY A 1 259 ? -22.793 -18.957 11.419 1.00 69.81 259 GLY A C 1
ATOM 2083 O O . GLY A 1 259 ? -23.144 -17.832 11.055 1.00 69.81 259 GLY A O 1
ATOM 2084 N N . GLU A 1 260 ? -21.524 -19.295 11.653 1.00 76.94 260 GLU A N 1
ATOM 2085 C CA . GLU A 1 260 ? -20.367 -18.423 11.438 1.00 76.94 260 GLU A CA 1
ATOM 2086 C C . GLU A 1 260 ? -19.881 -18.556 9.994 1.00 76.94 260 GLU A C 1
ATOM 2088 O O . GLU A 1 260 ? -19.747 -19.669 9.481 1.00 76.94 260 GLU A O 1
ATOM 2093 N N . LEU A 1 261 ? -19.667 -17.415 9.332 1.00 85.56 261 LEU A N 1
ATOM 2094 C CA . LEU A 1 261 ? -19.093 -17.375 7.991 1.00 85.56 261 LEU A CA 1
ATOM 2095 C C . LEU A 1 261 ? -17.592 -17.660 8.081 1.00 85.56 261 LEU A C 1
ATOM 2097 O O . LEU A 1 261 ? -16.877 -16.948 8.783 1.00 85.56 261 LEU A O 1
ATOM 2101 N N . LYS A 1 262 ? -17.126 -18.653 7.327 1.00 88.88 262 LYS A N 1
ATOM 2102 C CA . LYS A 1 262 ? -15.712 -18.873 7.035 1.00 88.88 262 LYS A CA 1
ATOM 2103 C C . LYS A 1 262 ? -15.485 -18.645 5.543 1.00 88.88 262 LYS A C 1
ATOM 2105 O O . LYS A 1 262 ? -16.218 -19.195 4.722 1.00 88.88 262 LYS A O 1
ATOM 2110 N N . LEU A 1 263 ? -14.472 -17.848 5.218 1.00 93.69 263 LEU A N 1
ATOM 2111 C CA . LEU A 1 263 ? -14.002 -17.607 3.856 1.00 93.69 263 LEU A CA 1
ATOM 2112 C C . LEU A 1 263 ? -12.539 -18.021 3.762 1.00 93.69 263 LEU A C 1
ATOM 2114 O O . LEU A 1 263 ? -11.747 -17.637 4.622 1.00 93.69 263 LEU A O 1
ATOM 2118 N N . GLN A 1 264 ? -12.200 -18.793 2.737 1.00 95.62 264 GLN A N 1
ATOM 2119 C CA . GLN A 1 264 ? -10.834 -19.253 2.486 1.00 95.62 264 GLN A CA 1
ATOM 2120 C C . GLN A 1 264 ? -10.577 -19.378 0.974 1.00 95.62 264 GLN A C 1
ATOM 2122 O O . GLN A 1 264 ? -11.530 -19.641 0.233 1.00 95.62 264 GLN A O 1
ATOM 2127 N N . PRO A 1 265 ? -9.327 -19.223 0.508 1.00 96.06 265 PRO A N 1
ATOM 2128 C CA . PRO A 1 265 ? -8.950 -19.560 -0.863 1.00 96.06 265 PRO A CA 1
ATOM 2129 C C . PRO A 1 265 ? -9.192 -21.048 -1.167 1.00 96.06 265 PRO A C 1
ATOM 2131 O O . PRO A 1 265 ? -9.065 -21.892 -0.278 1.00 96.06 265 PRO A O 1
ATOM 2134 N N . ILE A 1 266 ? -9.544 -21.376 -2.416 1.00 94.88 266 ILE A N 1
ATOM 2135 C CA . ILE A 1 266 ? -9.750 -22.774 -2.851 1.00 94.88 266 ILE A CA 1
ATOM 2136 C C . ILE A 1 266 ? -8.419 -23.531 -2.980 1.00 94.88 266 ILE A C 1
ATOM 2138 O O . ILE A 1 266 ? -8.325 -24.685 -2.565 1.00 94.88 266 ILE A O 1
ATOM 2142 N N . ASP A 1 267 ? -7.410 -22.870 -3.543 1.00 93.06 267 ASP A N 1
ATOM 2143 C CA . ASP A 1 267 ? -6.042 -23.370 -3.717 1.00 93.06 267 ASP A CA 1
ATOM 2144 C C . ASP A 1 267 ? -5.071 -22.439 -2.957 1.00 93.06 267 ASP A C 1
ATOM 2146 O O . ASP A 1 267 ? -5.407 -21.922 -1.891 1.00 93.06 267 ASP A O 1
ATOM 2150 N N . ASP A 1 268 ? -3.870 -22.183 -3.487 1.00 92.81 268 ASP A N 1
ATOM 2151 C CA . ASP A 1 268 ? -2.981 -21.159 -2.932 1.00 92.81 268 ASP A CA 1
ATOM 2152 C C . ASP A 1 268 ? -3.614 -19.761 -3.080 1.00 92.81 268 ASP A C 1
ATOM 2154 O O . ASP A 1 268 ? -4.251 -19.459 -4.095 1.00 92.81 268 ASP A O 1
ATOM 2158 N N . THR A 1 269 ? -3.387 -18.874 -2.108 1.00 95.25 269 THR A N 1
ATOM 2159 C CA . THR A 1 269 ? -4.070 -17.572 -1.949 1.00 95.25 269 THR A CA 1
ATOM 2160 C C . THR A 1 269 ? -4.102 -16.689 -3.198 1.00 95.25 269 THR A C 1
ATOM 2162 O O . THR A 1 269 ? -5.085 -15.991 -3.451 1.00 95.25 269 THR A O 1
ATOM 2165 N N . TYR A 1 270 ? -3.042 -16.734 -4.006 1.00 96.06 270 TYR A N 1
ATOM 2166 C CA . TYR A 1 270 ? -2.900 -15.940 -5.232 1.00 96.06 270 TYR A CA 1
ATOM 2167 C C . TYR A 1 270 ? -2.819 -16.787 -6.507 1.00 96.06 270 TYR A C 1
ATOM 2169 O O . TYR A 1 270 ? -2.395 -16.297 -7.551 1.00 96.06 270 TYR A O 1
ATOM 2177 N N . SER A 1 271 ? -3.219 -18.060 -6.446 1.00 93.38 271 SER A N 1
ATOM 2178 C CA . SER A 1 271 ? -3.210 -18.983 -7.596 1.00 93.38 271 SER A CA 1
ATOM 2179 C C . SER A 1 271 ? -4.167 -18.584 -8.725 1.00 93.38 271 SER A C 1
ATOM 2181 O O . SER A 1 271 ? -3.991 -19.023 -9.856 1.00 93.38 271 SER A O 1
ATOM 2183 N N . TRP A 1 272 ? -5.132 -17.704 -8.452 1.00 94.06 272 TRP A N 1
ATOM 2184 C CA . TRP A 1 272 ? -6.020 -17.110 -9.456 1.00 94.06 272 TRP A CA 1
ATOM 2185 C C . TRP A 1 272 ? -5.303 -16.148 -10.421 1.00 94.06 272 TRP A C 1
ATOM 2187 O O . TRP A 1 272 ? -5.874 -15.761 -11.443 1.00 94.06 272 TRP A O 1
ATOM 2197 N N . ALA A 1 273 ? -4.059 -15.757 -10.123 1.00 93.50 273 ALA A N 1
ATOM 2198 C CA . ALA A 1 273 ? -3.206 -14.986 -11.017 1.00 93.50 273 ALA A CA 1
ATOM 2199 C C . ALA A 1 273 ? -2.039 -15.840 -11.529 1.00 93.50 273 ALA A C 1
ATOM 2201 O O . ALA A 1 273 ? -1.113 -16.179 -10.784 1.00 93.50 273 ALA A O 1
ATOM 2202 N N . ASP A 1 274 ? -2.053 -16.132 -12.829 1.00 91.06 274 ASP A N 1
ATOM 2203 C CA . ASP A 1 274 ? -0.966 -16.852 -13.487 1.00 91.06 274 ASP A CA 1
ATOM 2204 C C . ASP A 1 274 ? 0.333 -16.021 -13.510 1.00 91.06 274 ASP A C 1
ATOM 2206 O O . ASP A 1 274 ? 0.289 -14.793 -13.660 1.00 91.06 274 ASP A O 1
ATOM 2210 N N . PRO A 1 275 ? 1.517 -16.658 -13.419 1.00 90.19 275 PRO A N 1
ATOM 2211 C CA . PRO A 1 275 ? 2.786 -16.023 -13.756 1.00 90.19 275 PRO A CA 1
ATOM 2212 C C . PRO A 1 275 ? 2.724 -15.309 -15.109 1.00 90.19 275 PRO A C 1
ATOM 2214 O O . PRO A 1 275 ? 2.303 -15.885 -16.108 1.00 90.19 275 PRO A O 1
ATOM 2217 N N . TRP A 1 276 ? 3.183 -14.060 -15.162 1.00 91.62 276 TRP A N 1
ATOM 2218 C CA . TRP A 1 276 ? 3.140 -13.291 -16.402 1.00 91.62 276 TRP A CA 1
ATOM 2219 C C . TRP A 1 276 ? 4.186 -13.785 -17.416 1.00 91.62 276 TRP A C 1
ATOM 2221 O O . TRP A 1 276 ? 5.371 -13.908 -17.081 1.00 91.62 276 TRP A O 1
ATOM 2231 N N . GLU A 1 277 ? 3.747 -14.021 -18.658 1.00 83.88 277 GLU A N 1
ATOM 2232 C CA . GLU A 1 277 ? 4.562 -14.508 -19.791 1.00 83.88 277 GLU A CA 1
ATOM 2233 C C . GLU A 1 277 ? 4.529 -13.569 -21.022 1.00 83.88 277 GLU A C 1
ATOM 2235 O O . GLU A 1 277 ? 4.866 -13.974 -22.135 1.00 83.88 277 GLU A O 1
ATOM 2240 N N . GLY A 1 278 ? 4.102 -12.314 -20.853 1.00 76.75 278 GLY A N 1
ATOM 2241 C CA . GLY A 1 278 ? 3.927 -11.365 -21.957 1.00 76.75 278 GLY A CA 1
ATOM 2242 C C . GLY A 1 278 ? 5.221 -10.796 -22.564 1.00 76.75 278 GLY A C 1
ATOM 2243 O O . GLY A 1 278 ? 6.340 -10.994 -22.080 1.00 76.75 278 GLY A O 1
ATOM 2244 N N . GLU A 1 279 ? 5.060 -10.040 -23.655 1.00 72.12 279 GLU A N 1
ATOM 2245 C CA . GLU A 1 279 ? 6.118 -9.187 -24.212 1.00 72.12 279 GLU A CA 1
ATOM 2246 C C . GLU A 1 279 ? 6.069 -7.779 -23.584 1.00 72.12 279 GLU A C 1
ATOM 2248 O O . GLU A 1 279 ? 5.017 -7.336 -23.135 1.00 72.12 279 GLU A O 1
ATOM 2253 N N . ILE A 1 280 ? 7.225 -7.100 -23.537 1.00 69.75 280 ILE A N 1
ATOM 2254 C CA . ILE A 1 280 ? 7.394 -5.728 -23.010 1.00 69.75 280 ILE A CA 1
ATOM 2255 C C . ILE A 1 280 ? 7.569 -4.802 -24.199 1.00 69.75 280 ILE A C 1
ATOM 2257 O O . ILE A 1 280 ? 8.415 -5.185 -25.047 1.00 69.75 280 ILE A O 1
#

Foldseek 3Di:
DDADQVPPFQADDACALVAAPVQADLLLLQEALLLVVLLVLLVLCLAPVDLVSSLCCCQVVVSVVDPDSVSSVSHSVLSVLLQVQDDLLFDHSLLLNLLCVPDPDLLQSLLNSVVSVLSRHVLLVNVLSQLLNQCSVPNLQSQFLDLVVQVVSQQSHAHNVRDHRDDDSVSSSSSSLSSVVSCCSNQQAVDPPGRRGDQGDHDLSSLLSLQSSLCVVPPFCSLNHSVSCSSSVNGPVCSVVSLVSQCPDPQWHWDADPNHTTIDGPPRSSPVGDRDDDDD

InterPro domains:
  IPR014948 BrxA [PF08849] (25-194)
  IPR023137 BrxA superfamily [G3DSA:1.10.3540.10] (21-211)

pLDDT: mean 91.98, std 9.65, range [39.62, 98.81]

=== Feature glossary ===
Reading guide. The protein is described through the following features:

Foldseek 3Di. A 3Di character summarizes, for each residue, the relative orientation of the Cα frame of its nearest spatial neighbor. Because it encodes fold topology rather than chemistry, 3Di alignments detect remote structural similarity that sequence alignment misses.

Contact-map, Ramachandran, and PAE plots. Plot images: a contact map (which residues are close in 3D, as an N×N binary image), a Ramachandran scatter (backbone torsion angles, revealing secondary-structure composition at a glance), and — for AlphaFold structures — a PAE heatmap (pairwise prediction confidence).

Radius of gyration, Cα contacts, bounding box. Radius of gyration (Rg) is the root-mean-square distance of Cα atoms from their centroid — a single number for overall size and compactness. A globular domain of N residues has Rg ≈ 2.2·N^0.38 Å; an extended or disordered chain has a much larger Rg. The Cα contact count is the number of residue pairs whose Cα atoms are within 8 Å and are more than four positions apart in sequence — a standard proxy for tertiary packing density. The bounding box is the smallest axis-aligned box enclosing all Cα atoms.

Secondary structure (8-state, DSSP). Eight-state secondary structure (DSSP): H is the canonical α-helix, G the tighter 3₁₀-helix, I the wider π-helix; E/B are β-structure, T and S are turns and bends, and '-' is everything else. DSSP derives these from the pattern of main-chain N–H···O=C hydrogen bonds, not from the sequence.

B-factor. B-factor (Debye–Waller factor) reflects atomic displacement in the crystal lattice. It is an experimental observable (units Å²), not a prediction; low values mean the atom is pinned down, high values mean it moves or is heterogeneous across the crystal.

pLDDT. pLDDT is the predicted lDDT-Cα score: AlphaFold's confidence that the local environment of each residue (all inter-atomic distances within 15 Å) is correctly placed. It is a per-residue number between 0 and 100, with higher meaning more reliable.

Nearest PDB structures. Nearest PDB neighbors are the top structural matches found by Foldseek when searching this structure against the entire Protein Data Bank. Each hit reports a TM-score (0 to 1; >0.5 almost always implies the same fold) and an E-value. These are *structural* homologs — they may share no detectable sequence similarity.

Solvent-accessible surface area. Accessible surface area quantifies burial. A residue with SASA near zero is packed into the hydrophobic core; one with SASA >100 Å² sits on the surface. Computed here via the Shrake–Rupley numerical algorithm with a 1.4 Å probe.

Rendered structure images. Structure images are PyMOL renders from six orthogonal camera directions. Cartoon representation draws helices as coils and strands as arrows; sticks shows the backbone as bonds; surface shows the solvent-excluded envelope. Rainbow coloring maps sequence position to hue (blue→red, N→C); chain coloring assigns a distinct color per polypeptide.

Backbone torsions (φ/ψ). φ (phi) and ψ (psi) are the two rotatable backbone dihedrals per residue: φ is the C(i-1)–N–Cα–C torsion, ψ is the N–Cα–C–N(i+1) torsion, both in degrees on (−180°, 180°]. α-helical residues cluster near (−60°, −45°); β-strand residues near (−120°, +130°). A Ramachandran plot is simply a scatter of (φ, ψ) for every residue.

Predicted aligned error. Predicted Aligned Error (PAE) is an AlphaFold confidence matrix: entry (i, j) is the expected error in the position of residue j, in ångströms, when the prediction is superimposed on the true structure at residue i. Low PAE within a block of residues means that block is internally rigid and well-predicted; high PAE between two blocks means their relative placement is uncertain even if each block individually is confident.

mmCIF coordinates. Structure coordinates are given as an mmCIF _atom_site loop: one row per atom with element, residue name, chain id, sequence number, and x/y/z position in Å. Only the four main-chain atoms per residue are included here; side chains are omitted to keep the record compact.

InterPro / GO / CATH / organism. Database cross-references. InterPro integrates a dozen domain/family signature databases into unified entries with residue-range hits. GO terms attach function/process/location labels with evidence codes. CATH codes position the fold in a four-level structural taxonomy. Organism is the NCBI-taxonomy species name.

Secondary structure (3-state, P-SEA). SS3 is a coarse helix/strand/coil call (letters a/b/c) made by the P-SEA algorithm from inter-Cα distances and dihedrals. It is less detailed than DSSP but needs only Cα positions.

Sequence. Sequence gives the chain of amino acids in standard one-letter code (A=alanine, C=cysteine, …, Y=tyrosine), read N→C. It is the only feature that is directly encoded by the gene; all structural features are derived from the folded form of this sequence.